Protein AF-A0A315ZWP8-F1 (afdb_monomer_lite)

Sequence (200 aa):
MEEDIKKKHGEKLNLPIVIAVVSIMALVIVALSIWSANKKNENDTLVILNDLYDDAIEGGMLCEDAGNMTKTVWYNSIFKVEDSTTDIYTRYLNGAGGFKDFNESINEYFINGDYSNKIGAAKANEKFIDIGIKSIKKVPKSLTEQYESAKEVRSAYNKLLNVVDNPTGNIEEFSANFNDADEALSDACNDLKYLLSDKE

pLDDT: mean 88.78, std 13.95, range [41.09, 98.88]

Structure (mmCIF, N/CA/C/O backbone):
data_AF-A0A315ZWP8-F1
#
_entry.id   AF-A0A315ZWP8-F1
#
loop_
_atom_site.group_PDB
_atom_site.id
_atom_site.type_symbol
_atom_site.label_atom_id
_atom_site.label_alt_id
_atom_site.label_comp_id
_atom_site.label_asym_id
_atom_site.label_entity_id
_atom_site.label_seq_id
_atom_site.pdbx_PDB_ins_code
_atom_site.Cartn_x
_atom_site.Cartn_y
_atom_site.Cartn_z
_atom_site.occupancy
_atom_site.B_iso_or_equiv
_atom_site.auth_seq_id
_atom_site.auth_comp_id
_atom_site.auth_asym_id
_atom_site.auth_atom_id
_atom_site.pdbx_PDB_model_num
ATOM 1 N N . MET A 1 1 ? -64.926 32.659 70.656 1.00 41.31 1 MET A N 1
ATOM 2 C CA . MET A 1 1 ? -65.048 31.788 69.472 1.00 41.31 1 MET A CA 1
ATOM 3 C C . MET A 1 1 ? -63.715 31.861 68.762 1.00 41.31 1 MET A C 1
ATOM 5 O O . MET A 1 1 ? -63.484 32.802 68.018 1.00 41.31 1 MET A O 1
ATOM 9 N N . GLU A 1 2 ? -62.804 30.967 69.137 1.00 41.09 2 GLU A N 1
ATOM 10 C CA . GLU A 1 2 ? -61.520 30.768 68.462 1.00 41.09 2 GLU A CA 1
ATOM 11 C C . GLU A 1 2 ? -61.775 29.887 67.234 1.00 41.09 2 GLU A C 1
ATOM 13 O O . GLU A 1 2 ? -62.363 28.814 67.360 1.00 41.09 2 GLU A O 1
ATOM 18 N N . GLU A 1 3 ? -61.397 30.360 66.046 1.00 45.34 3 GLU A N 1
ATOM 19 C CA . GLU A 1 3 ? -61.372 29.540 64.834 1.00 45.34 3 GLU A CA 1
ATOM 20 C C . GLU A 1 3 ? -60.064 28.744 64.785 1.00 45.34 3 GLU A C 1
ATOM 22 O O . GLU A 1 3 ? -58.970 29.299 64.657 1.00 45.34 3 GLU A O 1
ATOM 27 N N . ASP A 1 4 ? -60.198 27.422 64.870 1.00 48.75 4 ASP A N 1
ATOM 28 C CA . ASP A 1 4 ? -59.128 26.449 64.680 1.00 48.75 4 ASP A CA 1
ATOM 29 C C . ASP A 1 4 ? -58.576 26.497 63.246 1.00 48.75 4 ASP A C 1
ATOM 31 O O . ASP A 1 4 ? -59.147 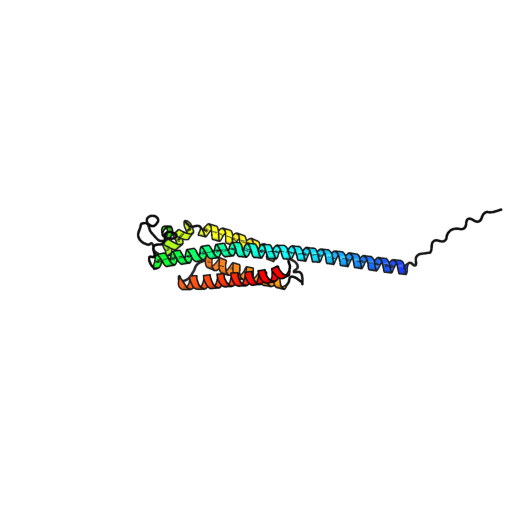25.943 62.300 1.00 48.75 4 ASP A O 1
ATOM 35 N N . ILE A 1 5 ? -57.389 27.082 63.084 1.00 51.44 5 ILE A N 1
ATOM 36 C CA . ILE A 1 5 ? -56.575 26.923 61.876 1.00 51.44 5 ILE A CA 1
ATOM 37 C C . ILE A 1 5 ? -55.998 25.498 61.872 1.00 51.44 5 ILE A C 1
ATOM 39 O O . ILE A 1 5 ? -54.934 25.221 62.433 1.00 51.44 5 ILE A O 1
ATOM 43 N N . LYS A 1 6 ? -56.685 24.564 61.202 1.00 51.16 6 LYS A N 1
ATOM 44 C CA . LYS A 1 6 ? -56.153 23.222 60.911 1.00 51.16 6 LYS A CA 1
ATOM 45 C C . LYS A 1 6 ? -54.924 23.321 59.998 1.00 51.16 6 LYS A C 1
ATOM 47 O O . LYS A 1 6 ? -55.039 23.459 58.781 1.00 51.16 6 LYS A O 1
ATOM 52 N N . LYS A 1 7 ? -53.728 23.185 60.582 1.00 49.22 7 LYS A N 1
ATOM 53 C CA . LYS A 1 7 ? -52.474 22.925 59.854 1.00 49.22 7 LYS A CA 1
ATOM 54 C C . LYS A 1 7 ? -52.598 21.622 59.054 1.00 49.22 7 LYS A C 1
ATOM 56 O O . LYS A 1 7 ? -52.673 20.539 59.632 1.00 49.22 7 LYS A O 1
ATOM 61 N N . LYS A 1 8 ? -52.559 21.727 57.723 1.00 49.59 8 LYS A N 1
ATOM 62 C CA . LYS A 1 8 ? -52.391 20.596 56.797 1.00 49.59 8 LYS A CA 1
ATOM 63 C C . LYS A 1 8 ? -51.028 19.945 57.086 1.00 49.59 8 LYS A C 1
ATOM 65 O O . LYS A 1 8 ? -49.990 20.528 56.786 1.00 49.59 8 LYS A O 1
ATOM 70 N N . HIS A 1 9 ? -51.020 18.778 57.729 1.00 47.72 9 HIS A N 1
ATOM 71 C CA . HIS A 1 9 ? -49.806 17.979 57.910 1.00 47.72 9 HIS A CA 1
ATOM 72 C C . HIS A 1 9 ? -49.409 17.435 56.531 1.00 47.72 9 HIS A C 1
ATOM 74 O O . HIS A 1 9 ? -50.087 16.562 55.999 1.00 47.72 9 HIS A O 1
ATOM 80 N N . GLY A 1 10 ? -48.357 17.989 55.922 1.00 56.59 10 GLY A N 1
ATOM 81 C CA . GLY A 1 10 ? -47.726 17.359 54.765 1.00 56.59 10 GLY A CA 1
ATOM 82 C C . GLY A 1 10 ? -47.187 15.994 55.188 1.00 56.59 10 GLY A C 1
ATOM 83 O O . GLY A 1 10 ? -46.547 15.895 56.238 1.00 56.59 10 GLY A O 1
ATOM 84 N N . GLU A 1 11 ? -47.491 14.947 54.422 1.00 62.47 11 GLU A N 1
ATOM 85 C CA . GLU A 1 11 ? -46.968 13.603 54.665 1.00 62.47 11 GLU A CA 1
ATOM 86 C C . GLU A 1 11 ? -45.440 13.680 54.781 1.00 62.47 11 GLU A C 1
ATOM 88 O O . GLU A 1 11 ? -44.750 14.137 53.868 1.00 62.47 11 GLU A O 1
ATOM 93 N N . LYS A 1 12 ? -44.894 13.311 55.945 1.00 58.78 12 LYS A N 1
ATOM 94 C CA . LYS A 1 12 ? -43.445 13.322 56.153 1.00 58.78 12 LYS A CA 1
ATOM 95 C C . LYS A 1 12 ? -42.849 12.230 55.272 1.00 58.78 12 LYS A C 1
ATOM 97 O O . LYS A 1 12 ? -43.083 11.050 55.521 1.00 58.78 12 LYS A O 1
ATOM 102 N N . LEU A 1 13 ? -42.096 12.628 54.247 1.00 58.69 13 LEU A N 1
ATOM 103 C CA . LEU A 1 13 ? -41.375 11.692 53.391 1.00 58.69 13 LEU A CA 1
ATOM 104 C C . LEU A 1 13 ? -40.516 10.753 54.243 1.00 58.69 13 LEU A C 1
ATOM 106 O O . LEU A 1 13 ? -39.764 11.188 55.118 1.00 58.69 13 LEU A O 1
ATOM 110 N N . ASN A 1 14 ? -40.631 9.455 53.968 1.00 68.19 14 ASN A N 1
ATOM 111 C CA . ASN A 1 14 ? -39.853 8.431 54.642 1.00 68.19 14 ASN A CA 1
ATOM 112 C C . ASN A 1 14 ? -38.394 8.526 54.169 1.00 68.19 14 ASN A C 1
ATOM 114 O O . ASN A 1 14 ? -38.048 8.068 53.081 1.00 68.19 14 ASN A O 1
ATOM 118 N N . LEU A 1 15 ? -37.557 9.178 54.975 1.00 67.19 15 LEU A N 1
ATOM 119 C CA . LEU A 1 15 ? -36.164 9.507 54.670 1.00 67.19 15 LEU A CA 1
ATOM 120 C C . LEU A 1 15 ? -35.343 8.337 54.072 1.00 67.19 15 LEU A C 1
ATOM 122 O O . LEU A 1 15 ? -34.689 8.561 53.054 1.00 67.19 15 LEU A O 1
ATOM 126 N N . PRO A 1 16 ? -35.396 7.091 54.591 1.00 65.94 16 PRO A N 1
ATOM 127 C CA . PRO A 1 16 ? -34.716 5.949 53.967 1.00 65.94 16 PRO A CA 1
ATOM 128 C C . PRO A 1 16 ? -35.236 5.587 52.565 1.00 65.94 16 PRO A C 1
ATOM 130 O O . PRO A 1 16 ? -34.440 5.184 51.720 1.00 65.94 16 PRO A O 1
ATOM 133 N N . ILE A 1 17 ? -36.530 5.777 52.275 1.00 68.00 17 ILE A N 1
ATOM 134 C CA . ILE A 1 17 ? -37.085 5.560 50.925 1.00 68.00 17 ILE A CA 1
ATOM 135 C C . ILE A 1 17 ? -36.544 6.622 49.960 1.00 68.00 17 ILE A C 1
ATOM 137 O O . ILE A 1 17 ? -36.132 6.297 48.849 1.00 68.00 17 ILE A O 1
ATOM 141 N N . VAL A 1 18 ? -36.471 7.882 50.397 1.00 67.69 18 VAL A N 1
ATOM 142 C CA . VAL A 1 18 ? -35.919 8.979 49.584 1.00 67.69 18 VAL A CA 1
ATOM 143 C C . VAL A 1 18 ? -34.441 8.744 49.262 1.00 67.69 18 VAL A C 1
ATOM 145 O O . VAL A 1 18 ? -34.037 8.891 48.110 1.00 67.69 18 VAL A O 1
ATOM 148 N N . ILE A 1 19 ? -33.639 8.321 50.245 1.00 66.50 19 ILE A N 1
ATOM 149 C CA . ILE A 1 19 ? -32.209 8.032 50.052 1.00 66.50 19 ILE A CA 1
ATOM 150 C C . ILE A 1 19 ? -32.008 6.888 49.046 1.00 66.50 19 ILE A C 1
ATOM 152 O O . ILE A 1 19 ? -31.168 7.000 48.149 1.00 66.50 19 ILE A O 1
ATOM 156 N N . ALA A 1 20 ? -32.798 5.814 49.146 1.00 64.81 20 ALA A N 1
ATOM 157 C CA . ALA A 1 20 ? -32.721 4.687 48.217 1.00 64.81 20 ALA A CA 1
ATOM 158 C C . ALA A 1 20 ? -33.033 5.110 46.769 1.00 64.81 20 ALA A C 1
ATOM 160 O O . ALA A 1 20 ? -32.300 4.759 45.844 1.00 64.81 20 ALA A O 1
ATOM 161 N N . VAL A 1 21 ? -34.070 5.928 46.572 1.00 66.88 21 VAL A N 1
ATOM 162 C CA . VAL A 1 21 ? -34.475 6.420 45.245 1.00 66.88 21 VAL A CA 1
ATOM 163 C C . VAL A 1 21 ? -33.414 7.340 44.625 1.00 66.88 21 VAL A C 1
ATOM 165 O O . VAL A 1 21 ? -33.089 7.194 43.446 1.00 66.88 21 VAL A O 1
ATOM 168 N N . VAL A 1 22 ? -32.811 8.241 45.408 1.00 70.50 22 VAL A N 1
ATOM 169 C CA . VAL A 1 22 ? -31.725 9.124 44.935 1.00 70.50 22 VAL A CA 1
ATOM 170 C C . VAL A 1 22 ? -30.485 8.319 44.530 1.00 70.50 22 VAL A C 1
ATOM 172 O O . VAL A 1 22 ? -29.866 8.610 43.506 1.00 70.50 22 VAL A O 1
ATOM 175 N N . SER A 1 23 ? -30.160 7.269 45.286 1.00 60.09 23 SER A N 1
ATOM 176 C CA . SER A 1 23 ? -29.016 6.390 45.006 1.00 60.09 23 SER A CA 1
ATOM 177 C C . SER A 1 23 ? -29.169 5.658 43.667 1.00 60.09 23 SER A C 1
ATOM 179 O O . SER A 1 23 ? -28.231 5.603 42.873 1.00 60.09 23 SER A O 1
ATOM 181 N N . ILE A 1 24 ? -30.368 5.145 43.378 1.00 71.44 24 ILE A N 1
ATOM 182 C CA . ILE A 1 24 ? -30.666 4.454 42.116 1.00 71.44 24 ILE A CA 1
ATOM 183 C C . ILE A 1 24 ? -30.596 5.427 40.932 1.00 71.44 24 ILE A C 1
ATOM 185 O O . ILE A 1 24 ? -29.995 5.098 39.911 1.00 71.44 24 ILE A O 1
ATOM 189 N N . MET A 1 25 ? -31.140 6.642 41.066 1.00 58.22 25 MET A N 1
ATOM 190 C CA . MET A 1 25 ? -31.060 7.650 40.000 1.00 58.22 25 MET A CA 1
ATOM 191 C C . MET A 1 25 ? -29.613 8.034 39.667 1.00 58.22 25 MET A C 1
ATOM 193 O O . MET A 1 25 ? -29.275 8.148 38.490 1.00 58.22 25 MET A O 1
ATOM 197 N N . ALA A 1 26 ? -28.740 8.166 40.671 1.00 64.56 26 ALA A N 1
ATOM 198 C CA . ALA A 1 26 ? -27.320 8.430 40.441 1.00 64.56 26 ALA A CA 1
ATOM 199 C C . ALA A 1 26 ? -26.641 7.295 39.648 1.00 64.56 26 ALA A C 1
ATOM 201 O O . ALA A 1 26 ? -25.913 7.568 38.695 1.00 64.56 26 ALA A O 1
ATOM 202 N N . LEU A 1 27 ? -26.929 6.028 39.976 1.00 72.62 27 LEU A N 1
ATOM 203 C CA . LEU A 1 27 ? -26.405 4.871 39.237 1.00 72.62 27 LEU A CA 1
ATOM 204 C C . LEU A 1 27 ? -26.899 4.832 37.785 1.00 72.62 27 LEU A C 1
ATOM 206 O O . LEU A 1 27 ? -26.114 4.534 36.888 1.00 72.62 27 LEU A O 1
ATOM 210 N N . VAL A 1 28 ? -28.167 5.175 37.536 1.00 73.06 28 VAL A N 1
ATOM 211 C CA . VAL A 1 28 ? -28.727 5.246 36.176 1.00 73.06 28 VAL A CA 1
ATOM 212 C C . VAL A 1 28 ? -28.060 6.358 35.362 1.00 73.06 28 VAL A C 1
ATOM 214 O O . VAL A 1 28 ? -27.682 6.123 34.219 1.00 73.06 28 VAL A O 1
ATOM 217 N N . ILE A 1 29 ? -27.845 7.543 35.939 1.00 72.25 29 ILE A N 1
ATOM 218 C CA . ILE A 1 29 ? -27.151 8.654 35.260 1.00 72.25 29 ILE A CA 1
ATOM 219 C C . ILE A 1 29 ? -25.701 8.270 34.922 1.00 72.25 29 ILE A C 1
ATOM 221 O O . ILE A 1 29 ? -25.219 8.539 33.818 1.00 72.25 29 ILE A O 1
ATOM 225 N N . VAL A 1 30 ? -25.008 7.591 35.840 1.00 74.75 30 VAL A N 1
ATOM 226 C CA . VAL A 1 30 ? -23.655 7.071 35.593 1.00 74.75 30 VAL A CA 1
ATOM 227 C C . VAL A 1 30 ? -23.676 6.004 34.492 1.00 74.75 30 VAL A C 1
ATOM 229 O O . VAL A 1 30 ? -22.876 6.068 33.564 1.00 74.75 30 VAL A O 1
ATOM 232 N N . ALA A 1 31 ? -24.625 5.068 34.518 1.00 73.00 31 ALA A N 1
ATOM 233 C CA . ALA A 1 31 ? -24.758 4.049 33.479 1.00 73.00 31 ALA A CA 1
ATOM 234 C C . ALA A 1 31 ? -25.059 4.657 32.097 1.00 73.00 31 ALA A C 1
ATOM 236 O O . ALA A 1 31 ? -24.445 4.257 31.111 1.00 73.00 31 ALA A O 1
ATOM 237 N N . LEU A 1 32 ? -25.944 5.657 32.020 1.00 67.25 32 LEU A N 1
ATOM 238 C CA . LEU A 1 32 ? -26.277 6.365 30.779 1.00 67.25 32 LEU A CA 1
ATOM 239 C C . LEU A 1 32 ? -25.100 7.184 30.240 1.00 67.25 32 LEU A C 1
ATOM 241 O O . LEU A 1 32 ? -24.874 7.200 29.032 1.00 67.25 32 LEU A O 1
ATOM 245 N N . SER A 1 33 ? -24.327 7.834 31.111 1.00 71.06 33 SER A N 1
ATOM 246 C CA . SER A 1 33 ? -23.129 8.572 30.689 1.00 71.06 33 SER A CA 1
ATOM 247 C C . SER A 1 33 ? -22.020 7.630 30.205 1.00 71.06 33 SER A C 1
ATOM 249 O O . SER A 1 33 ? -21.421 7.896 29.164 1.00 71.06 33 SER A O 1
ATOM 251 N N . ILE A 1 34 ? -21.818 6.482 30.867 1.00 79.06 34 ILE A N 1
ATOM 252 C CA . ILE A 1 34 ? -20.927 5.410 30.388 1.00 79.06 34 ILE A CA 1
ATOM 253 C C . ILE A 1 34 ? -21.411 4.852 29.044 1.00 79.06 34 ILE A C 1
ATOM 255 O O . ILE A 1 34 ? -20.602 4.653 28.138 1.00 79.06 34 ILE A O 1
ATOM 259 N N . TRP A 1 35 ? -22.714 4.601 28.892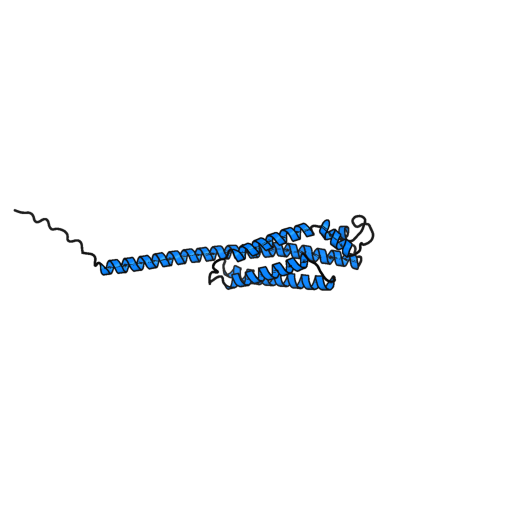 1.00 76.88 35 TRP A N 1
ATOM 260 C CA . TRP A 1 35 ? -23.297 4.095 27.648 1.00 76.88 35 TRP A CA 1
ATOM 261 C C . TRP A 1 35 ? -23.117 5.085 26.491 1.00 76.88 35 TRP A C 1
ATOM 263 O O . TRP A 1 35 ? -22.605 4.697 25.444 1.00 76.88 35 TRP A O 1
ATOM 273 N N . SER A 1 36 ? -23.436 6.365 26.702 1.00 80.81 36 SER A N 1
ATOM 274 C CA . SER A 1 36 ? -23.249 7.431 25.710 1.00 80.81 36 SER A CA 1
ATOM 275 C C . SER A 1 36 ? -21.778 7.591 25.307 1.00 80.81 36 SER A C 1
ATOM 277 O O . SER A 1 36 ? -21.456 7.614 24.119 1.00 80.81 36 SER A O 1
ATOM 279 N N . ALA A 1 37 ? -20.857 7.599 26.279 1.00 83.50 37 ALA A N 1
ATOM 280 C CA . ALA A 1 37 ? -19.422 7.663 26.006 1.00 83.50 37 ALA A CA 1
ATOM 281 C C . ALA A 1 37 ? -18.917 6.436 25.226 1.00 83.50 37 ALA A C 1
ATOM 283 O O . ALA A 1 37 ? -18.129 6.584 24.294 1.00 83.50 37 ALA A O 1
ATOM 284 N N . ASN A 1 38 ? -19.387 5.230 25.568 1.00 85.06 38 ASN A N 1
ATOM 285 C CA . ASN A 1 38 ? -19.047 4.017 24.824 1.00 85.06 38 ASN A CA 1
ATOM 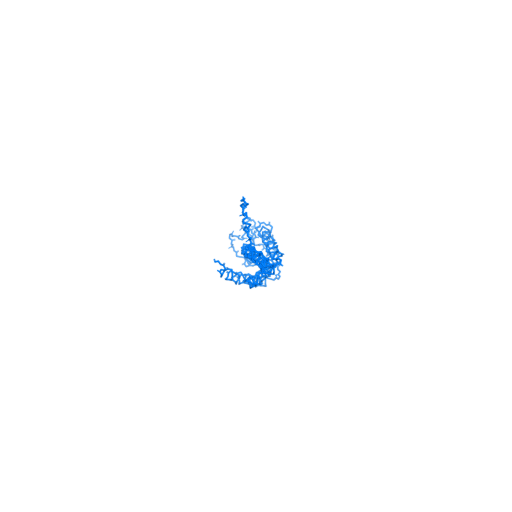286 C C . ASN A 1 38 ? -19.611 4.052 23.397 1.00 85.06 38 ASN A C 1
ATOM 288 O O . ASN A 1 38 ? -18.903 3.645 22.481 1.00 85.06 38 ASN A O 1
ATOM 292 N N . LYS A 1 39 ? -20.834 4.562 23.196 1.00 87.88 39 LYS A N 1
ATOM 293 C CA . LYS A 1 39 ? -21.435 4.684 21.861 1.00 87.88 39 LYS A CA 1
ATOM 294 C C . LYS A 1 39 ? -20.690 5.695 20.993 1.00 87.88 39 LYS A C 1
ATOM 296 O O . LYS A 1 39 ? -20.423 5.414 19.832 1.00 87.88 39 LYS A O 1
ATOM 301 N N . LYS A 1 40 ? -20.289 6.834 21.566 1.00 90.06 40 LYS A N 1
ATOM 302 C CA . LYS A 1 40 ? -19.420 7.799 20.883 1.00 90.06 40 LYS A CA 1
ATOM 303 C C . LYS A 1 40 ? -18.089 7.157 20.482 1.00 90.06 40 LYS A C 1
ATOM 305 O O . LYS A 1 40 ? -17.700 7.258 19.331 1.00 90.06 40 LYS A O 1
ATOM 310 N N . ASN A 1 41 ? -17.428 6.462 21.409 1.00 92.31 41 ASN A N 1
ATOM 311 C CA . ASN A 1 41 ? -16.163 5.776 21.136 1.00 92.31 41 ASN A CA 1
ATOM 312 C C . ASN A 1 41 ? -16.299 4.695 20.050 1.00 92.31 41 ASN A C 1
ATOM 314 O O . ASN A 1 41 ? -15.378 4.508 19.264 1.00 92.31 41 ASN A O 1
ATOM 318 N N . GLU A 1 42 ? -17.431 3.987 20.004 1.00 94.56 42 GLU A N 1
ATOM 319 C CA . GLU A 1 42 ? -17.749 3.037 18.935 1.00 94.56 42 GLU A CA 1
ATOM 320 C C . GLU A 1 42 ? -17.837 3.722 17.571 1.00 94.56 42 GLU A C 1
ATOM 322 O O . GLU A 1 42 ? -17.134 3.314 16.653 1.00 94.56 42 GLU A O 1
ATOM 327 N N . ASN A 1 43 ? -18.617 4.798 17.464 1.00 93.88 43 ASN A N 1
ATOM 328 C CA . ASN A 1 43 ? -18.751 5.547 16.216 1.00 93.88 43 ASN A CA 1
ATOM 329 C C . ASN A 1 43 ? -17.418 6.173 15.772 1.00 93.88 43 ASN A C 1
ATOM 331 O O . ASN A 1 43 ? -17.054 6.047 14.610 1.00 93.88 43 ASN A O 1
ATOM 335 N N . ASP A 1 44 ? -16.674 6.799 16.692 1.00 94.38 44 ASP A N 1
ATOM 336 C CA . ASP A 1 44 ? -15.362 7.391 16.394 1.00 94.38 44 ASP A CA 1
ATOM 337 C C . ASP A 1 44 ? -14.386 6.318 15.877 1.00 94.38 44 ASP A C 1
ATOM 339 O O . ASP A 1 44 ? -13.674 6.541 14.903 1.00 94.38 44 ASP A O 1
ATOM 343 N N . THR A 1 45 ? -14.380 5.132 16.500 1.00 96.06 45 THR A N 1
ATOM 344 C CA . THR A 1 45 ? -13.544 4.007 16.054 1.00 96.06 45 THR A CA 1
ATOM 345 C C . THR A 1 45 ? -13.965 3.523 14.668 1.00 96.06 45 THR A C 1
ATOM 347 O O . THR A 1 45 ? -13.101 3.267 13.840 1.00 96.06 45 THR A O 1
ATOM 350 N N . LEU A 1 46 ? -15.268 3.417 14.393 1.00 96.25 46 LEU A N 1
ATOM 351 C CA . LEU A 1 46 ? -15.765 2.975 13.089 1.00 96.25 46 LEU A CA 1
ATOM 352 C C . LEU A 1 46 ? -15.368 3.942 11.964 1.00 96.25 46 LEU A C 1
ATOM 354 O O . LEU A 1 46 ? -14.962 3.483 10.902 1.00 96.25 46 LEU A O 1
ATOM 358 N N . VAL A 1 47 ? -15.432 5.257 12.202 1.00 95.38 47 VAL A N 1
ATOM 359 C CA . VAL A 1 47 ? -14.959 6.269 11.238 1.00 95.38 47 VAL A CA 1
ATOM 360 C C . VAL A 1 47 ? -13.473 6.071 10.946 1.00 95.38 47 VAL A C 1
ATOM 362 O O . VAL A 1 47 ? -13.102 5.922 9.792 1.00 95.38 47 VAL A O 1
ATOM 365 N N . ILE A 1 48 ? -12.641 5.948 11.986 1.00 94.00 48 ILE A N 1
ATOM 366 C CA . ILE A 1 48 ? -11.193 5.740 11.822 1.00 94.00 48 ILE A CA 1
ATOM 367 C C . ILE A 1 48 ? -10.879 4.469 11.019 1.00 94.00 48 ILE A C 1
ATOM 369 O O . ILE A 1 48 ? -9.927 4.453 10.246 1.00 94.00 48 ILE A O 1
ATOM 373 N N . LEU A 1 49 ? -11.639 3.388 11.219 1.00 97.50 49 LEU A N 1
ATOM 374 C CA . LEU A 1 49 ? -11.424 2.134 10.493 1.00 97.50 49 LEU A CA 1
ATOM 375 C C . LEU A 1 49 ? -11.828 2.235 9.014 1.00 97.50 49 LEU A C 1
ATOM 377 O O . LEU A 1 49 ? -11.164 1.621 8.185 1.00 97.50 49 LEU A O 1
ATOM 381 N N . ASN A 1 50 ? -12.869 3.009 8.688 1.00 96.50 50 ASN A N 1
ATOM 382 C CA . ASN A 1 50 ? -13.238 3.294 7.298 1.00 96.50 50 ASN A CA 1
ATOM 383 C C . ASN A 1 50 ? -12.202 4.199 6.621 1.00 96.50 50 ASN A C 1
ATOM 385 O O . ASN A 1 50 ? -11.733 3.856 5.543 1.00 96.50 50 ASN A O 1
ATOM 389 N N . ASP A 1 51 ? -11.774 5.276 7.287 1.00 91.88 51 ASP A N 1
ATOM 390 C CA . ASP A 1 51 ? -10.728 6.167 6.768 1.00 91.88 51 ASP A CA 1
ATOM 391 C C . ASP A 1 51 ? -9.431 5.382 6.490 1.00 91.88 51 ASP A C 1
ATOM 393 O O . ASP A 1 51 ? -8.819 5.528 5.438 1.00 91.88 51 ASP A O 1
ATOM 397 N N . LEU A 1 52 ? -9.046 4.474 7.398 1.00 96.56 52 LEU A N 1
ATOM 398 C CA . LEU A 1 52 ? -7.890 3.594 7.213 1.00 96.56 52 LEU A CA 1
ATOM 399 C C . LEU A 1 52 ? -8.040 2.673 5.999 1.00 96.56 52 LEU A C 1
ATOM 401 O O . LEU A 1 52 ? -7.064 2.455 5.283 1.00 96.56 52 LEU A O 1
ATOM 405 N N . TYR A 1 53 ? -9.227 2.095 5.800 1.00 97.06 53 TYR A N 1
ATOM 406 C CA . TYR A 1 53 ? -9.512 1.262 4.634 1.00 97.06 53 TYR A CA 1
ATOM 407 C C . TYR A 1 53 ? -9.365 2.076 3.340 1.00 97.06 53 TYR A C 1
ATOM 409 O O . TYR A 1 53 ? -8.673 1.630 2.425 1.00 97.06 53 TYR A O 1
ATOM 417 N N . ASP A 1 54 ? -9.937 3.281 3.288 1.00 90.69 54 ASP A N 1
ATOM 418 C CA . ASP A 1 54 ? -9.842 4.164 2.122 1.00 90.69 54 ASP A CA 1
ATOM 419 C C . ASP A 1 54 ? -8.385 4.569 1.842 1.00 90.69 54 ASP A C 1
ATOM 421 O O . ASP A 1 54 ? -7.913 4.438 0.709 1.00 90.69 54 ASP A O 1
ATOM 425 N N . ASP A 1 55 ? -7.638 4.957 2.883 1.00 93.69 55 ASP A N 1
ATOM 426 C CA . ASP A 1 55 ? -6.215 5.293 2.784 1.00 93.69 55 ASP A CA 1
ATOM 427 C C . ASP A 1 55 ? -5.386 4.110 2.257 1.00 93.69 55 ASP A C 1
ATOM 429 O O . ASP A 1 55 ? -4.472 4.303 1.448 1.00 93.69 55 ASP A O 1
ATOM 433 N N . ALA A 1 56 ? -5.683 2.888 2.715 1.00 94.62 56 ALA A N 1
ATOM 434 C CA . ALA A 1 56 ? -4.982 1.676 2.305 1.00 94.62 56 ALA A CA 1
ATOM 435 C C . ALA A 1 56 ? -5.270 1.300 0.848 1.00 94.62 56 ALA A C 1
ATOM 437 O O . ALA A 1 56 ? -4.347 0.892 0.143 1.00 94.62 56 ALA A O 1
ATOM 438 N N . ILE A 1 57 ? -6.511 1.465 0.382 1.00 96.94 57 ILE A N 1
ATOM 439 C CA . ILE A 1 57 ? -6.873 1.241 -1.022 1.00 96.94 57 ILE A CA 1
ATOM 440 C C . ILE A 1 57 ? -6.189 2.270 -1.924 1.00 96.94 57 ILE A C 1
ATOM 442 O O . ILE A 1 57 ? -5.535 1.883 -2.890 1.00 96.94 57 ILE A O 1
ATOM 446 N N . GLU A 1 58 ? -6.279 3.563 -1.601 1.00 91.56 58 GLU A N 1
ATOM 447 C CA . GLU A 1 58 ? -5.656 4.620 -2.408 1.00 91.56 58 GLU A CA 1
ATOM 448 C C . GLU A 1 58 ? -4.135 4.437 -2.489 1.00 91.56 58 GLU A C 1
ATOM 450 O O . GLU A 1 58 ? -3.548 4.424 -3.574 1.00 91.56 58 GLU A O 1
ATOM 455 N N . GLY A 1 59 ? -3.486 4.239 -1.342 1.00 87.88 59 GLY A N 1
ATOM 456 C CA . GLY A 1 59 ? -2.048 4.022 -1.284 1.00 87.88 59 GLY A CA 1
ATOM 457 C C . GLY A 1 59 ? -1.604 2.700 -1.922 1.00 87.88 59 GLY A C 1
ATOM 458 O O . GLY A 1 59 ? -0.551 2.644 -2.561 1.00 87.88 59 GLY A O 1
ATOM 459 N N . GLY A 1 60 ? -2.424 1.652 -1.798 1.00 95.06 60 GLY A N 1
ATOM 460 C CA . GLY A 1 60 ? -2.210 0.351 -2.425 1.00 95.06 60 GLY A CA 1
ATOM 461 C C . GLY A 1 60 ? -2.211 0.459 -3.945 1.00 95.06 60 GLY A C 1
ATOM 462 O O . GLY A 1 60 ? -1.252 0.027 -4.574 1.00 95.06 60 GLY A O 1
ATOM 463 N N . MET A 1 61 ? -3.196 1.152 -4.525 1.00 96.81 61 MET A N 1
ATOM 464 C CA . MET A 1 61 ? -3.267 1.411 -5.970 1.00 96.81 61 MET A CA 1
ATOM 465 C C . MET A 1 61 ? -2.032 2.159 -6.495 1.00 96.81 61 MET A C 1
ATOM 467 O O . MET A 1 61 ? -1.531 1.864 -7.580 1.00 96.81 61 MET A O 1
ATOM 471 N N . LEU A 1 62 ? -1.508 3.122 -5.728 1.00 97.44 62 LEU A N 1
ATOM 472 C CA . LEU A 1 62 ? -0.278 3.837 -6.089 1.00 97.44 62 LEU A CA 1
ATOM 473 C C . LEU A 1 62 ? 0.947 2.912 -6.088 1.00 97.44 62 LEU A C 1
ATOM 475 O O . LEU A 1 62 ? 1.805 3.026 -6.969 1.00 97.44 62 LEU A O 1
ATOM 479 N N . CYS A 1 63 ? 1.032 2.009 -5.108 1.00 97.75 63 CYS A N 1
ATOM 480 C CA . CYS A 1 63 ? 2.090 1.003 -5.040 1.00 97.75 63 CYS A CA 1
ATOM 481 C C . CYS A 1 63 ? 1.969 -0.015 -6.178 1.00 97.75 63 CYS A C 1
ATOM 483 O O . CYS A 1 63 ? 2.978 -0.342 -6.801 1.00 97.75 63 CYS A O 1
ATOM 485 N N . GLU A 1 64 ? 0.753 -0.477 -6.470 1.00 98.50 64 GLU A N 1
ATOM 486 C CA . GLU A 1 64 ? 0.462 -1.416 -7.551 1.00 98.50 64 GLU A CA 1
ATOM 487 C C . GLU A 1 64 ? 0.922 -0.846 -8.901 1.00 98.50 64 GLU A C 1
ATOM 489 O O . GLU A 1 64 ? 1.674 -1.486 -9.639 1.00 98.50 64 GLU A O 1
ATOM 494 N N . ASP A 1 65 ? 0.537 0.397 -9.199 1.00 98.31 65 ASP A N 1
ATOM 495 C CA . ASP A 1 65 ? 0.897 1.084 -10.440 1.00 98.31 65 ASP A CA 1
ATOM 496 C C . ASP A 1 65 ? 2.422 1.287 -10.553 1.00 98.31 65 ASP A C 1
ATOM 498 O O . ASP A 1 65 ? 3.042 0.932 -11.561 1.00 98.31 65 ASP A O 1
ATOM 502 N N . ALA A 1 66 ? 3.076 1.767 -9.488 1.00 98.00 66 ALA A N 1
ATOM 503 C CA . ALA A 1 66 ? 4.532 1.932 -9.465 1.00 98.00 66 ALA A CA 1
ATOM 504 C C . ALA A 1 66 ? 5.289 0.594 -9.604 1.00 98.00 66 ALA A C 1
ATOM 506 O O . ALA A 1 66 ? 6.284 0.510 -10.336 1.00 98.00 66 ALA A O 1
ATOM 507 N N . GLY A 1 67 ? 4.822 -0.467 -8.942 1.00 98.06 67 GLY A N 1
ATOM 508 C CA . GLY A 1 67 ? 5.414 -1.801 -9.019 1.00 98.06 67 GLY A CA 1
ATOM 509 C C . GLY A 1 67 ? 5.257 -2.428 -10.404 1.00 98.06 67 GLY A C 1
ATOM 510 O O . GLY A 1 67 ? 6.231 -2.928 -10.975 1.00 98.06 67 GLY A O 1
ATOM 511 N N . ASN A 1 68 ? 4.069 -2.324 -11.004 1.00 98.31 68 ASN A N 1
ATOM 512 C CA . ASN A 1 68 ? 3.808 -2.813 -12.357 1.00 98.31 68 ASN A CA 1
ATOM 513 C C . ASN A 1 68 ? 4.595 -2.041 -13.424 1.00 98.31 68 ASN A C 1
ATOM 515 O O . ASN A 1 68 ? 5.159 -2.662 -14.332 1.00 98.31 68 ASN A O 1
ATOM 519 N N . MET A 1 69 ? 4.717 -0.716 -13.303 1.00 98.19 69 MET A N 1
ATOM 520 C CA . MET A 1 69 ? 5.565 0.068 -14.205 1.00 98.19 69 MET A CA 1
ATOM 521 C C . MET A 1 69 ? 7.042 -0.320 -14.060 1.00 98.19 69 MET A C 1
ATOM 523 O O . MET A 1 69 ? 7.720 -0.532 -15.064 1.00 98.19 69 MET A O 1
ATOM 527 N N . THR A 1 70 ? 7.527 -0.517 -12.829 1.00 97.75 70 THR A N 1
ATOM 528 C CA . THR A 1 70 ? 8.900 -0.987 -12.571 1.00 97.75 70 THR A CA 1
ATOM 529 C C . THR A 1 70 ? 9.160 -2.343 -13.232 1.00 97.75 70 THR A C 1
ATOM 531 O O . THR A 1 70 ? 10.152 -2.491 -13.946 1.00 97.75 70 THR A O 1
ATOM 534 N N . LYS A 1 71 ? 8.247 -3.317 -13.074 1.00 97.06 71 LYS A N 1
ATOM 535 C CA . LYS A 1 71 ? 8.315 -4.629 -13.751 1.00 97.06 71 LYS A CA 1
ATOM 536 C C . LYS A 1 71 ? 8.387 -4.475 -15.268 1.00 97.06 71 LYS A C 1
ATOM 538 O O . LYS A 1 71 ? 9.219 -5.112 -15.910 1.00 97.06 71 LYS A O 1
ATOM 543 N N . THR A 1 72 ? 7.536 -3.619 -15.830 1.00 97.94 72 THR A N 1
ATOM 544 C CA . THR A 1 72 ? 7.421 -3.423 -17.281 1.00 97.94 72 THR A CA 1
ATOM 545 C C . THR A 1 72 ? 8.674 -2.767 -17.859 1.00 97.94 72 THR A C 1
ATOM 547 O O . THR A 1 72 ? 9.231 -3.271 -18.830 1.00 97.94 72 THR A O 1
ATOM 550 N N . VAL A 1 73 ? 9.184 -1.704 -17.227 1.00 97.88 73 VAL A N 1
ATOM 551 C CA . VAL A 1 73 ? 10.444 -1.046 -17.616 1.00 97.88 73 VAL A CA 1
ATOM 552 C C . VAL A 1 73 ? 11.607 -2.034 -17.553 1.00 97.88 73 VAL A C 1
ATOM 554 O O . VAL A 1 73 ? 12.376 -2.143 -18.506 1.00 97.88 73 VAL A O 1
ATOM 557 N N . TRP A 1 74 ? 11.714 -2.803 -16.467 1.00 97.44 74 TRP A N 1
ATOM 558 C CA . TRP A 1 74 ? 12.771 -3.800 -16.305 1.00 97.44 74 TRP A CA 1
ATOM 559 C C . TRP A 1 74 ? 12.702 -4.879 -17.396 1.00 97.44 74 TRP A C 1
ATOM 561 O O . TRP A 1 74 ? 13.710 -5.182 -18.042 1.00 97.44 74 TRP A O 1
ATOM 571 N N . TYR A 1 75 ? 11.508 -5.424 -17.641 1.00 97.56 75 TYR A N 1
ATOM 572 C CA . TYR A 1 75 ? 11.269 -6.451 -18.651 1.00 97.56 75 TYR A CA 1
ATOM 573 C C . TYR A 1 75 ? 11.603 -5.944 -20.059 1.00 97.56 75 TYR A C 1
ATOM 575 O O . TYR A 1 75 ? 12.395 -6.566 -20.772 1.00 97.56 75 TYR A O 1
ATOM 583 N N . ASN A 1 76 ? 11.055 -4.789 -20.444 1.00 98.31 76 ASN A N 1
ATOM 584 C CA . ASN A 1 76 ? 11.215 -4.238 -21.787 1.00 98.31 76 ASN A CA 1
ATOM 585 C C . ASN A 1 76 ? 12.682 -3.915 -22.100 1.00 98.31 76 ASN A C 1
ATOM 587 O O . ASN A 1 76 ? 13.127 -4.161 -23.223 1.00 98.31 76 ASN A O 1
ATOM 591 N N . SER A 1 77 ? 13.467 -3.473 -21.114 1.00 97.25 77 SER A N 1
ATOM 592 C CA . SER A 1 77 ? 14.908 -3.248 -21.287 1.00 97.25 77 SER A CA 1
ATOM 593 C C . SER A 1 77 ? 15.709 -4.536 -21.480 1.00 97.25 77 SER A C 1
ATOM 595 O O . SER A 1 77 ? 16.608 -4.577 -22.321 1.00 97.25 77 SER A O 1
ATOM 597 N N . ILE A 1 78 ? 15.384 -5.609 -20.749 1.00 96.25 78 ILE A N 1
ATOM 598 C CA . ILE A 1 78 ? 16.077 -6.905 -20.879 1.00 96.25 78 ILE A CA 1
ATOM 599 C C . ILE A 1 78 ? 15.749 -7.564 -22.222 1.00 96.25 78 ILE A C 1
ATOM 601 O O . ILE A 1 78 ? 16.646 -8.011 -22.943 1.00 96.25 78 ILE A O 1
ATOM 605 N N . PHE A 1 79 ? 14.463 -7.629 -22.560 1.00 97.38 79 PHE A N 1
ATOM 606 C CA . PHE A 1 79 ? 13.973 -8.373 -23.720 1.00 97.38 79 PHE A CA 1
ATOM 607 C C . PHE A 1 79 ? 13.853 -7.526 -24.987 1.00 97.38 79 PHE A C 1
ATOM 609 O O . PHE A 1 79 ? 13.519 -8.063 -26.042 1.00 97.38 79 PHE A O 1
ATOM 616 N N . LYS A 1 80 ? 14.198 -6.235 -24.906 1.00 97.88 80 LYS A N 1
ATOM 617 C CA . LYS A 1 80 ? 14.202 -5.287 -26.029 1.00 97.88 80 LYS A CA 1
ATOM 618 C C . LYS A 1 80 ? 12.830 -5.184 -26.693 1.00 97.88 80 LYS A C 1
ATOM 620 O O . LYS A 1 80 ? 12.709 -5.263 -27.916 1.00 97.88 80 LYS A O 1
ATOM 625 N N . VAL A 1 81 ? 11.801 -5.048 -25.863 1.00 98.06 81 VAL A N 1
ATOM 626 C CA . VAL A 1 81 ? 10.412 -4.892 -26.301 1.00 98.06 81 VAL A CA 1
ATOM 627 C C . VAL A 1 81 ? 10.131 -3.409 -26.484 1.00 98.06 81 VAL A C 1
ATOM 629 O O . VAL A 1 81 ? 10.287 -2.634 -25.545 1.00 98.06 81 VAL A O 1
ATOM 632 N N . GLU A 1 82 ? 9.753 -3.018 -27.701 1.00 97.19 82 GLU A N 1
ATOM 633 C CA . GLU A 1 82 ? 9.311 -1.651 -27.980 1.00 97.19 82 GLU A CA 1
ATOM 634 C C . GLU A 1 82 ? 7.903 -1.451 -27.419 1.00 97.19 82 GLU A C 1
ATOM 636 O O . GLU A 1 82 ? 6.978 -2.196 -27.754 1.00 97.19 82 GLU A O 1
ATOM 641 N N . ASP A 1 83 ? 7.746 -0.437 -26.577 1.00 97.44 83 ASP A N 1
ATOM 642 C CA . ASP A 1 83 ? 6.478 -0.087 -25.954 1.00 97.44 83 ASP A CA 1
ATOM 643 C C . ASP A 1 83 ? 6.424 1.420 -25.722 1.00 97.44 83 ASP A C 1
ATOM 645 O O . ASP A 1 83 ? 7.176 1.975 -24.922 1.00 97.44 83 ASP A O 1
ATOM 649 N N . SER A 1 84 ? 5.473 2.083 -26.377 1.00 96.00 84 SER A N 1
ATOM 650 C CA . SER A 1 84 ? 5.304 3.535 -26.318 1.00 96.00 84 SER A CA 1
ATOM 651 C C . SER A 1 84 ? 5.180 4.118 -24.904 1.00 96.00 84 SER A C 1
ATOM 653 O O . SER A 1 84 ? 5.517 5.287 -24.720 1.00 96.00 84 SER A O 1
ATOM 655 N N . THR A 1 85 ? 4.723 3.347 -23.908 1.00 96.31 85 THR A N 1
ATOM 656 C CA . THR A 1 85 ? 4.599 3.840 -22.526 1.00 96.31 85 THR A CA 1
ATOM 657 C C . THR A 1 85 ? 5.910 3.767 -21.750 1.00 96.31 85 THR A C 1
ATOM 659 O O . THR A 1 85 ? 6.076 4.493 -20.774 1.00 96.31 85 THR A O 1
ATOM 662 N N . THR A 1 86 ? 6.852 2.920 -22.174 1.00 97.62 86 THR A N 1
ATOM 663 C CA . THR A 1 86 ? 8.128 2.705 -21.467 1.00 97.62 86 THR A CA 1
ATOM 664 C C . THR A 1 86 ? 9.355 3.101 -22.275 1.00 97.62 86 THR A C 1
ATOM 666 O O . THR A 1 86 ? 10.402 3.337 -21.685 1.00 97.62 86 THR A O 1
ATOM 669 N N . ASP A 1 87 ? 9.233 3.256 -23.594 1.00 98.06 87 ASP A N 1
ATOM 670 C CA . ASP A 1 87 ? 10.313 3.598 -24.524 1.00 98.06 87 ASP A CA 1
ATOM 671 C C . ASP A 1 87 ? 11.046 4.886 -24.126 1.00 98.06 87 ASP A C 1
ATOM 673 O O . ASP A 1 87 ? 12.257 5.008 -24.318 1.00 98.06 87 ASP A O 1
ATOM 677 N N . ILE A 1 88 ? 10.336 5.831 -23.504 1.00 97.12 88 ILE A N 1
ATOM 678 C CA . ILE A 1 88 ? 10.923 7.056 -22.942 1.00 97.12 88 ILE A CA 1
ATOM 679 C C . ILE A 1 88 ? 11.955 6.777 -21.836 1.00 97.12 88 ILE A C 1
ATOM 681 O O . ILE A 1 88 ? 12.887 7.559 -21.653 1.00 97.12 88 ILE A O 1
ATOM 685 N N . TYR A 1 89 ? 11.825 5.652 -21.134 1.00 97.75 89 TYR A N 1
ATOM 686 C CA . TYR A 1 89 ? 12.731 5.205 -20.080 1.00 97.75 89 TYR A CA 1
ATOM 687 C C . TYR A 1 89 ? 13.719 4.158 -20.594 1.00 97.75 89 TYR A C 1
ATOM 689 O O . TYR A 1 89 ? 14.896 4.224 -20.249 1.00 97.75 89 TYR A O 1
ATOM 697 N N . THR A 1 90 ? 13.268 3.226 -21.438 1.00 98.38 90 THR A N 1
ATOM 698 C CA . THR A 1 90 ? 14.019 2.028 -21.849 1.00 98.38 90 THR A CA 1
ATOM 699 C C . THR A 1 90 ? 14.901 2.240 -23.080 1.00 98.38 90 THR A C 1
ATOM 701 O O . THR A 1 90 ? 15.756 1.399 -23.362 1.00 98.38 90 THR A O 1
ATOM 704 N N . ARG A 1 91 ? 14.752 3.351 -23.819 1.00 98.00 91 ARG A N 1
ATOM 705 C CA . ARG A 1 91 ? 15.500 3.617 -25.062 1.00 98.00 91 ARG A CA 1
ATOM 706 C C . ARG A 1 91 ? 16.117 5.013 -25.100 1.00 98.00 91 ARG A C 1
ATOM 708 O O . ARG A 1 91 ? 15.597 5.976 -24.539 1.00 98.00 91 ARG A O 1
ATOM 715 N N . TYR A 1 92 ? 17.244 5.144 -25.799 1.00 97.00 92 TYR A N 1
ATOM 716 C CA . TYR A 1 92 ? 17.879 6.444 -26.047 1.00 97.00 92 TYR A CA 1
ATOM 717 C C . TYR A 1 92 ? 17.031 7.330 -26.970 1.00 97.00 92 TYR A C 1
ATOM 719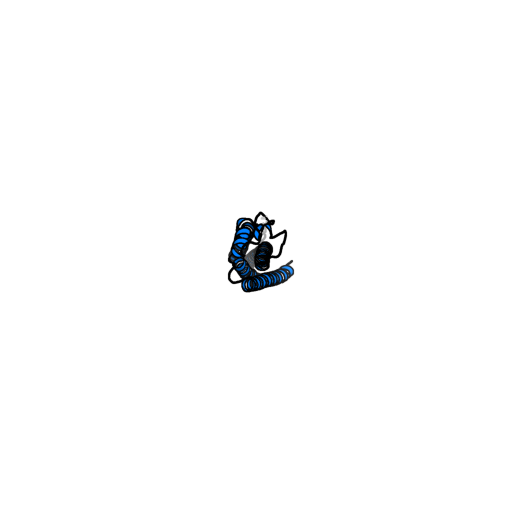 O O . TYR A 1 92 ? 16.126 6.856 -27.653 1.00 97.00 92 TYR A O 1
ATOM 727 N N . LEU A 1 93 ? 17.363 8.625 -27.037 1.00 94.50 93 LEU A N 1
ATOM 728 C CA . LEU A 1 93 ? 16.708 9.596 -27.926 1.00 94.50 93 LEU A CA 1
ATOM 729 C C . LEU A 1 93 ? 15.180 9.655 -27.732 1.00 94.50 93 LEU A C 1
ATOM 731 O O . LEU A 1 93 ? 14.439 9.735 -28.709 1.00 94.50 93 LEU A O 1
ATOM 735 N N . ASN A 1 94 ? 14.722 9.598 -26.476 1.00 87.81 94 ASN A N 1
ATOM 736 C CA . ASN A 1 94 ? 13.305 9.643 -26.092 1.00 87.81 94 ASN A CA 1
ATOM 737 C C . ASN A 1 94 ? 12.447 8.596 -26.827 1.00 87.81 94 ASN A C 1
ATOM 739 O O . ASN A 1 94 ? 11.405 8.932 -27.386 1.00 87.81 94 ASN A O 1
ATOM 743 N N . GLY A 1 95 ? 12.906 7.343 -26.869 1.00 92.12 95 GLY A N 1
ATOM 744 C CA . GLY A 1 95 ? 12.171 6.245 -27.505 1.00 92.12 95 GLY A CA 1
ATOM 745 C C . GLY A 1 95 ? 12.578 5.913 -28.942 1.00 92.12 95 GLY A C 1
ATOM 746 O O . GLY A 1 95 ? 12.136 4.903 -29.470 1.00 92.12 95 GLY A O 1
ATOM 747 N N . ALA A 1 96 ? 13.431 6.711 -29.593 1.00 92.00 96 ALA A N 1
ATOM 748 C CA . ALA A 1 96 ? 13.804 6.491 -31.000 1.00 92.00 96 ALA A CA 1
ATOM 749 C C . ALA A 1 96 ? 15.137 5.739 -31.199 1.00 92.00 96 ALA A C 1
ATOM 751 O O . ALA A 1 96 ? 15.485 5.357 -32.317 1.00 92.00 96 ALA A O 1
ATOM 752 N N . GLY A 1 97 ? 15.924 5.584 -30.136 1.00 92.62 97 GLY A N 1
ATOM 753 C CA . GLY A 1 97 ? 17.251 4.978 -30.161 1.00 92.62 97 GLY A CA 1
ATOM 754 C C . GLY A 1 97 ? 17.262 3.491 -29.806 1.00 92.62 97 GLY A C 1
ATOM 755 O O . GLY A 1 97 ? 16.231 2.820 -29.719 1.00 92.62 97 GLY A O 1
ATOM 756 N N . GLY A 1 98 ? 18.472 2.970 -29.589 1.00 96.31 98 GLY A N 1
ATOM 757 C CA . GLY A 1 98 ? 18.666 1.626 -29.042 1.00 96.31 98 GLY A CA 1
ATOM 758 C C . GLY A 1 98 ? 18.220 1.520 -27.580 1.00 96.31 98 GLY A C 1
ATOM 759 O O . GLY A 1 98 ? 18.064 2.535 -26.900 1.00 96.31 98 GLY A O 1
ATOM 760 N N . PHE A 1 99 ? 18.042 0.286 -27.111 1.00 97.75 99 PHE A N 1
ATOM 761 C CA . PHE A 1 99 ? 17.698 -0.017 -25.720 1.00 97.75 99 PHE A CA 1
ATOM 762 C C . PHE A 1 99 ? 18.849 0.308 -24.762 1.00 97.75 99 PHE A C 1
ATOM 764 O O . PHE A 1 99 ? 20.013 0.035 -25.071 1.00 97.75 99 PHE A O 1
ATOM 771 N N . LYS A 1 100 ? 18.498 0.876 -23.608 1.00 97.75 100 LYS A N 1
ATOM 772 C CA . LYS A 1 100 ? 19.383 1.113 -22.465 1.00 97.75 100 LYS A CA 1
ATOM 773 C C . LYS A 1 100 ? 19.572 -0.181 -21.665 1.00 97.75 100 LYS A C 1
ATOM 775 O O . LYS A 1 100 ? 18.794 -1.126 -21.793 1.00 97.75 100 LYS A O 1
ATOM 780 N N . ASP A 1 101 ? 20.588 -0.210 -20.803 1.00 96.62 101 ASP A N 1
ATOM 781 C CA . ASP A 1 101 ? 20.687 -1.253 -19.775 1.00 96.62 101 ASP A CA 1
ATOM 782 C C . ASP A 1 101 ? 19.490 -1.179 -18.810 1.00 96.62 101 ASP A C 1
ATOM 784 O O . ASP A 1 101 ? 18.888 -0.116 -18.618 1.00 96.62 101 ASP A O 1
ATOM 788 N N . PHE A 1 102 ? 19.136 -2.301 -18.180 1.00 94.38 102 PHE A N 1
ATOM 789 C CA . PHE A 1 102 ? 17.998 -2.340 -17.265 1.00 94.38 102 PHE A CA 1
ATOM 790 C C . PHE A 1 102 ? 18.197 -1.432 -16.041 1.00 94.38 102 PHE A C 1
ATOM 792 O O . PHE A 1 102 ? 17.245 -0.768 -15.639 1.00 94.38 102 PHE A O 1
ATOM 799 N N . ASN A 1 103 ? 19.416 -1.319 -15.493 1.00 95.12 103 ASN A N 1
ATOM 800 C CA . ASN A 1 103 ? 19.662 -0.437 -14.345 1.00 95.12 103 ASN A CA 1
ATOM 801 C C . ASN A 1 103 ? 19.475 1.032 -14.730 1.00 95.12 103 ASN A C 1
ATOM 803 O O . ASN A 1 103 ? 18.879 1.805 -13.982 1.00 95.12 103 ASN A O 1
ATOM 807 N N . GLU A 1 104 ? 19.960 1.409 -15.915 1.00 97.25 104 GLU A N 1
ATOM 808 C CA . GLU A 1 104 ? 19.785 2.758 -16.453 1.00 97.25 104 GLU A CA 1
ATOM 809 C C . GLU A 1 104 ? 18.298 3.059 -16.675 1.00 97.25 104 GLU A C 1
ATOM 811 O O . GLU A 1 104 ? 17.813 4.104 -16.256 1.00 97.25 104 GLU A O 1
ATOM 816 N N . SER A 1 105 ? 17.558 2.115 -17.255 1.00 97.44 105 SER A N 1
ATOM 817 C CA . SER A 1 105 ? 16.131 2.271 -17.562 1.00 97.44 105 SER A CA 1
ATOM 818 C C . SER A 1 105 ? 15.265 2.434 -16.312 1.00 97.44 105 SER A C 1
ATOM 820 O O . SER A 1 105 ? 14.389 3.295 -16.275 1.00 97.44 105 SER A O 1
ATOM 822 N N . ILE A 1 106 ? 15.518 1.636 -15.270 1.00 96.00 106 ILE A N 1
ATOM 823 C CA . ILE A 1 106 ? 14.801 1.739 -13.991 1.00 96.00 106 ILE A CA 1
ATOM 824 C C . ILE A 1 106 ? 15.106 3.080 -13.323 1.00 96.00 106 ILE A C 1
ATOM 826 O O . ILE A 1 106 ? 14.193 3.774 -12.885 1.00 96.00 106 ILE A O 1
ATOM 830 N N . ASN A 1 107 ? 16.379 3.482 -13.292 1.00 96.38 107 ASN A N 1
ATOM 831 C CA . ASN A 1 107 ? 16.768 4.769 -12.723 1.00 96.38 107 ASN A CA 1
ATOM 832 C C . ASN A 1 107 ? 16.134 5.948 -13.484 1.00 96.38 107 ASN A C 1
ATOM 834 O O . ASN A 1 107 ? 15.706 6.926 -12.877 1.00 96.38 107 ASN A O 1
ATOM 838 N N . GLU A 1 108 ? 16.018 5.839 -14.807 1.00 97.06 108 GLU A N 1
ATOM 839 C CA . GLU A 1 108 ? 15.314 6.814 -15.644 1.00 97.06 108 GLU A CA 1
ATOM 840 C C . GLU A 1 108 ? 13.825 6.891 -15.311 1.00 97.06 108 GLU A C 1
ATOM 842 O O . GLU A 1 108 ? 13.293 7.993 -15.176 1.00 97.06 108 GLU A O 1
ATOM 847 N N . TYR A 1 109 ? 13.159 5.753 -15.099 1.00 97.00 109 TYR A N 1
ATOM 848 C CA . TYR A 1 109 ? 11.780 5.744 -14.609 1.00 97.00 109 TYR A CA 1
ATOM 849 C C . TYR A 1 109 ? 11.663 6.401 -13.223 1.00 97.00 109 TYR A C 1
ATOM 851 O O . TYR A 1 109 ? 10.766 7.213 -13.000 1.00 97.00 109 TYR A O 1
ATOM 859 N N . PHE A 1 110 ? 12.588 6.131 -12.301 1.00 95.25 110 PHE A N 1
ATOM 860 C CA . PHE A 1 110 ? 12.525 6.681 -10.942 1.00 95.25 110 PHE A CA 1
ATOM 861 C C . PHE A 1 110 ? 12.716 8.199 -10.883 1.00 95.25 110 PHE A C 1
ATOM 863 O O . PHE A 1 110 ? 12.091 8.867 -10.052 1.00 95.25 110 PHE A O 1
ATOM 870 N N . ILE A 1 111 ? 13.562 8.739 -11.765 1.00 95.12 111 ILE A N 1
ATOM 871 C CA . ILE A 1 111 ? 13.882 10.170 -11.829 1.00 95.12 111 ILE A CA 1
ATOM 872 C C . ILE A 1 111 ? 12.864 10.939 -12.674 1.00 95.12 111 ILE A C 1
ATOM 874 O O . ILE A 1 111 ? 12.413 12.006 -12.261 1.00 95.12 111 ILE A O 1
ATOM 878 N N . ASN A 1 112 ? 12.539 10.429 -13.864 1.00 92.81 112 ASN A N 1
ATOM 879 C CA . ASN A 1 112 ? 11.780 11.165 -14.879 1.00 92.81 112 ASN A CA 1
ATOM 880 C C . ASN A 1 112 ? 10.327 10.696 -15.015 1.00 92.81 112 ASN A C 1
ATOM 882 O O . ASN A 1 112 ? 9.525 11.364 -15.669 1.00 92.81 112 ASN A O 1
ATOM 886 N N . GLY A 1 113 ? 9.982 9.546 -14.439 1.00 92.69 113 GLY A N 1
ATOM 887 C CA . GLY A 1 113 ? 8.609 9.077 -14.328 1.00 92.69 113 GLY A CA 1
ATOM 888 C C . GLY A 1 113 ? 7.886 9.636 -13.108 1.00 92.69 113 GLY A C 1
ATOM 889 O O . GLY A 1 113 ? 8.341 10.547 -12.419 1.00 92.69 113 GLY A O 1
ATOM 890 N N . ASP A 1 114 ? 6.722 9.065 -12.833 1.00 92.50 114 ASP A N 1
ATOM 891 C CA . ASP A 1 114 ? 5.877 9.428 -11.696 1.00 92.50 114 ASP A CA 1
ATOM 892 C C . ASP A 1 114 ? 6.165 8.616 -10.425 1.00 92.50 114 ASP A C 1
ATOM 894 O O . ASP A 1 114 ? 5.518 8.846 -9.402 1.00 92.50 114 ASP A O 1
ATOM 898 N N . TYR A 1 115 ? 7.155 7.720 -10.462 1.00 96.12 115 TYR A N 1
ATOM 899 C CA . TYR A 1 115 ? 7.530 6.839 -9.355 1.00 96.12 115 TYR A CA 1
ATOM 900 C C . TYR A 1 115 ? 7.671 7.596 -8.031 1.00 96.12 115 TYR A C 1
ATOM 902 O O . TYR A 1 115 ? 7.000 7.282 -7.051 1.00 96.12 115 TYR A O 1
ATOM 910 N N . SER A 1 116 ? 8.487 8.655 -8.015 1.00 92.31 116 SER A N 1
ATOM 911 C CA . SER A 1 116 ? 8.745 9.438 -6.801 1.00 92.31 116 SER A CA 1
ATOM 912 C C . SER A 1 116 ? 7.475 10.097 -6.244 1.00 92.31 116 SER A C 1
ATOM 914 O O . SER A 1 116 ? 7.314 10.193 -5.027 1.00 92.31 116 SER A O 1
ATOM 916 N N . ASN A 1 117 ? 6.547 10.512 -7.115 1.00 89.56 117 ASN A N 1
ATOM 917 C CA . ASN A 1 117 ? 5.267 11.089 -6.700 1.00 89.56 117 ASN A CA 1
ATOM 918 C C . ASN A 1 117 ? 4.344 10.017 -6.110 1.00 89.56 117 ASN A C 1
ATOM 920 O O . ASN A 1 117 ? 3.775 10.234 -5.041 1.00 89.56 117 ASN A O 1
ATOM 924 N N . LYS A 1 118 ? 4.240 8.855 -6.767 1.00 94.94 118 LYS A N 1
ATOM 925 C CA . LYS A 1 118 ? 3.429 7.719 -6.304 1.00 94.94 118 LYS A CA 1
ATOM 926 C C . LYS A 1 118 ? 3.909 7.202 -4.954 1.00 94.94 118 LYS A C 1
ATOM 928 O O . LYS A 1 118 ? 3.121 7.115 -4.020 1.00 94.94 118 LYS A O 1
ATOM 933 N N . ILE A 1 119 ? 5.212 6.961 -4.814 1.00 96.25 119 ILE A N 1
ATOM 934 C CA . ILE A 1 119 ? 5.820 6.526 -3.553 1.00 96.25 119 ILE A CA 1
ATOM 935 C C . ILE A 1 119 ? 5.672 7.589 -2.459 1.00 96.25 119 ILE A C 1
ATOM 937 O O . ILE A 1 119 ? 5.399 7.261 -1.304 1.00 96.25 119 ILE A O 1
ATOM 941 N N . GLY A 1 120 ? 5.834 8.871 -2.798 1.00 84.06 120 GLY A N 1
ATOM 942 C CA . GLY A 1 120 ? 5.633 9.970 -1.855 1.00 84.06 120 GLY A CA 1
ATOM 943 C C . GLY A 1 120 ? 4.203 10.026 -1.311 1.00 84.06 120 GLY A C 1
ATOM 944 O O . GLY A 1 120 ? 4.021 10.173 -0.101 1.00 84.06 120 GLY A O 1
ATOM 945 N N . ALA A 1 121 ? 3.208 9.868 -2.187 1.00 85.12 121 ALA A N 1
ATOM 946 C CA . ALA A 1 121 ? 1.799 9.800 -1.813 1.00 85.12 121 ALA A CA 1
ATOM 947 C C . ALA A 1 121 ? 1.487 8.526 -1.008 1.00 85.12 121 ALA A C 1
ATOM 949 O O . ALA A 1 121 ? 0.959 8.631 0.093 1.00 85.12 121 ALA A O 1
ATOM 950 N N . ALA A 1 122 ? 1.954 7.351 -1.436 1.00 87.62 122 ALA A N 1
ATOM 951 C CA . ALA A 1 122 ? 1.778 6.106 -0.686 1.00 87.62 122 ALA A CA 1
ATOM 952 C C . ALA A 1 122 ? 2.388 6.167 0.734 1.00 87.62 122 ALA A C 1
ATOM 954 O O . ALA A 1 122 ? 1.797 5.684 1.701 1.00 87.62 122 ALA A O 1
ATOM 955 N N . LYS A 1 123 ? 3.536 6.830 0.915 1.00 89.56 123 LYS A N 1
ATOM 956 C CA . LYS A 1 123 ? 4.115 7.101 2.248 1.00 89.56 123 LYS A CA 1
ATOM 957 C C . LYS A 1 123 ? 3.287 8.080 3.085 1.00 89.56 123 LYS A C 1
ATOM 959 O O . LYS A 1 123 ? 3.415 8.101 4.310 1.00 89.56 123 LYS A O 1
ATOM 964 N N . ALA A 1 124 ? 2.488 8.946 2.465 1.00 84.06 124 ALA A N 1
ATOM 965 C CA . ALA A 1 124 ? 1.550 9.800 3.186 1.00 84.06 124 ALA A CA 1
ATOM 966 C C . ALA A 1 124 ? 0.358 8.978 3.698 1.00 84.06 124 ALA A C 1
ATOM 968 O O . ALA A 1 124 ? 0.062 9.057 4.890 1.00 84.06 124 ALA A O 1
ATOM 969 N N . ASN A 1 125 ? -0.228 8.125 2.853 1.00 89.69 125 ASN A N 1
ATOM 970 C CA . ASN A 1 125 ? -1.277 7.178 3.242 1.00 89.69 125 ASN A CA 1
ATOM 971 C C . ASN A 1 125 ? -0.800 6.234 4.363 1.00 89.69 125 ASN A C 1
ATOM 973 O O . ASN A 1 125 ? -1.495 6.087 5.366 1.00 89.69 125 ASN A O 1
ATOM 977 N N . GLU A 1 126 ? 0.438 5.718 4.297 1.00 94.31 126 GLU A N 1
ATOM 978 C CA . GLU A 1 126 ? 1.049 4.929 5.386 1.00 94.31 126 GLU A CA 1
ATOM 979 C C . GLU A 1 126 ? 0.960 5.657 6.738 1.00 94.31 126 GLU A C 1
ATOM 981 O O . GLU A 1 126 ? 0.599 5.076 7.762 1.00 94.31 126 GLU A O 1
ATOM 986 N N . LYS A 1 127 ? 1.267 6.962 6.750 1.00 85.75 127 LYS A N 1
ATOM 987 C CA . LYS A 1 127 ? 1.224 7.779 7.968 1.00 85.75 127 LYS A CA 1
ATOM 988 C C . LYS A 1 127 ? -0.198 7.959 8.478 1.00 85.75 127 LYS A C 1
ATOM 990 O O . LYS A 1 127 ? -0.374 7.956 9.696 1.00 85.75 127 LYS A O 1
ATOM 995 N N . PHE A 1 128 ? -1.182 8.136 7.599 1.00 83.00 128 PHE A N 1
ATOM 996 C CA . PHE A 1 128 ? -2.580 8.269 8.009 1.00 83.00 128 PHE A CA 1
ATOM 997 C C . PHE A 1 128 ? -3.113 6.965 8.612 1.00 83.00 128 PHE A C 1
ATOM 999 O O . PHE A 1 128 ? -3.613 7.000 9.738 1.00 83.00 128 PHE A O 1
ATOM 1006 N N . ILE A 1 129 ? -2.834 5.818 7.985 1.00 87.62 129 ILE A N 1
ATOM 1007 C CA . ILE A 1 129 ? -3.104 4.472 8.525 1.00 87.62 129 ILE A CA 1
ATOM 1008 C C . ILE A 1 129 ? -2.483 4.313 9.927 1.00 87.62 129 ILE A C 1
ATOM 1010 O O . ILE A 1 129 ? -3.143 3.918 10.895 1.00 87.62 129 ILE A O 1
ATOM 1014 N N . ASP A 1 130 ? -1.203 4.674 10.067 1.00 85.56 130 ASP A N 1
ATOM 1015 C CA . ASP A 1 130 ? -0.459 4.623 11.328 1.00 85.56 130 ASP A CA 1
ATOM 1016 C C . ASP A 1 130 ? -1.080 5.503 12.423 1.00 85.56 130 ASP A C 1
ATOM 1018 O O . ASP A 1 130 ? -1.149 5.105 13.593 1.00 85.56 130 ASP A O 1
ATOM 1022 N N . ILE A 1 131 ? -1.480 6.724 12.062 1.00 85.25 131 ILE A N 1
ATOM 1023 C CA . ILE A 1 131 ? -2.118 7.687 12.963 1.00 85.25 131 ILE A CA 1
ATOM 1024 C C . ILE A 1 131 ? -3.492 7.168 13.390 1.00 85.25 131 ILE A C 1
ATOM 1026 O O . ILE A 1 131 ? -3.786 7.198 14.588 1.00 85.25 131 ILE A O 1
ATOM 1030 N N . GLY A 1 132 ? -4.284 6.644 12.452 1.00 87.44 132 GLY A N 1
ATOM 1031 C CA . GLY A 1 132 ? -5.598 6.055 12.688 1.00 87.44 132 GLY A CA 1
ATOM 1032 C C . GLY A 1 132 ? -5.537 4.976 13.763 1.00 87.44 132 GLY A C 1
ATOM 1033 O O . GLY A 1 132 ? -6.101 5.152 14.847 1.00 87.44 132 GLY A O 1
ATOM 1034 N N . ILE A 1 133 ? -4.734 3.928 13.550 1.00 86.81 133 ILE A N 1
ATOM 1035 C CA . ILE A 1 133 ? -4.562 2.845 14.535 1.00 86.81 133 ILE A CA 1
ATOM 1036 C C . ILE A 1 133 ? -4.077 3.373 15.890 1.00 86.81 133 ILE A C 1
ATOM 1038 O O . ILE A 1 133 ? -4.616 3.001 16.933 1.00 86.81 133 ILE A O 1
ATOM 1042 N N . LYS A 1 134 ? -3.095 4.285 15.914 1.00 87.25 134 LYS A N 1
ATOM 1043 C CA . LYS A 1 134 ? -2.571 4.854 17.173 1.00 87.25 134 LYS A CA 1
ATOM 1044 C C . LYS A 1 134 ? -3.590 5.727 17.908 1.00 87.25 134 LYS A C 1
ATOM 1046 O O . LYS A 1 134 ? -3.452 5.922 19.125 1.00 87.25 134 LYS A O 1
ATOM 1051 N N . SER A 1 135 ? -4.560 6.304 17.205 1.00 87.19 135 SER A N 1
ATOM 1052 C CA . SER A 1 135 ? -5.573 7.188 17.785 1.00 87.19 135 SER A CA 1
ATOM 1053 C C . SER A 1 135 ? -6.654 6.420 18.557 1.00 87.19 135 SER A C 1
ATOM 1055 O O . SER A 1 135 ? -7.177 6.944 19.544 1.00 87.19 135 SER A O 1
ATOM 1057 N N . ILE A 1 136 ? -6.900 5.149 18.213 1.00 90.44 136 ILE A N 1
ATOM 1058 C CA . ILE A 1 136 ? -7.858 4.270 18.896 1.00 90.44 136 ILE A CA 1
ATOM 1059 C C . ILE A 1 136 ? -7.290 3.860 20.265 1.00 90.44 136 ILE A C 1
ATOM 1061 O O . ILE A 1 136 ? -6.548 2.893 20.412 1.00 90.44 136 ILE A O 1
ATOM 1065 N N . LYS A 1 137 ? -7.626 4.621 21.316 1.00 88.75 137 LYS A N 1
ATOM 1066 C CA . LYS A 1 137 ? -7.120 4.368 22.683 1.00 88.75 137 LYS A CA 1
ATOM 1067 C C . LYS A 1 137 ? -7.836 3.237 23.410 1.00 88.75 137 LYS A C 1
ATOM 1069 O O . LYS A 1 137 ? -7.262 2.618 24.303 1.00 88.75 137 LYS A O 1
ATOM 1074 N N . LYS A 1 138 ? -9.100 2.999 23.067 1.00 93.06 138 LYS A N 1
ATOM 1075 C CA . LYS A 1 138 ? -9.941 1.969 23.675 1.00 93.06 138 LYS A CA 1
ATOM 1076 C C . LYS A 1 138 ? -10.775 1.322 22.585 1.00 93.06 138 LYS A C 1
ATOM 1078 O O . LYS A 1 138 ? -11.750 1.913 22.134 1.00 93.06 138 LYS A O 1
ATOM 1083 N N . VAL A 1 139 ? -10.422 0.098 22.217 1.00 94.94 139 VAL A N 1
ATOM 1084 C CA . VAL A 1 139 ? -11.170 -0.672 21.221 1.00 94.94 139 VAL A CA 1
ATOM 1085 C C . VAL A 1 139 ? -12.546 -1.046 21.801 1.00 94.94 139 VAL A C 1
ATOM 1087 O O . VAL A 1 139 ? -12.616 -1.672 22.867 1.00 94.94 139 VAL A O 1
ATOM 1090 N N . PRO A 1 140 ? -13.660 -0.639 21.168 1.00 94.62 140 PRO A N 1
ATOM 1091 C CA . PRO A 1 140 ? -14.992 -1.112 21.525 1.00 94.62 140 PRO A CA 1
ATOM 1092 C C . PRO A 1 140 ? -15.081 -2.631 21.359 1.00 94.62 140 PRO A C 1
ATOM 1094 O O . PRO A 1 140 ? -14.631 -3.181 20.358 1.00 94.62 140 PRO A O 1
ATOM 1097 N N . LYS A 1 141 ? -15.720 -3.323 22.310 1.00 94.00 141 LYS A N 1
ATOM 1098 C CA . LYS A 1 141 ? -15.876 -4.789 22.237 1.00 94.00 141 LYS A CA 1
ATOM 1099 C C . LYS A 1 141 ? -16.569 -5.247 20.948 1.00 94.00 141 LYS A C 1
ATOM 1101 O O . LYS A 1 141 ? -16.226 -6.290 20.417 1.00 94.00 141 LYS A O 1
ATOM 1106 N N . SER A 1 142 ? -17.523 -4.462 20.453 1.00 93.81 142 SER A N 1
ATOM 1107 C CA . SER A 1 142 ? -18.272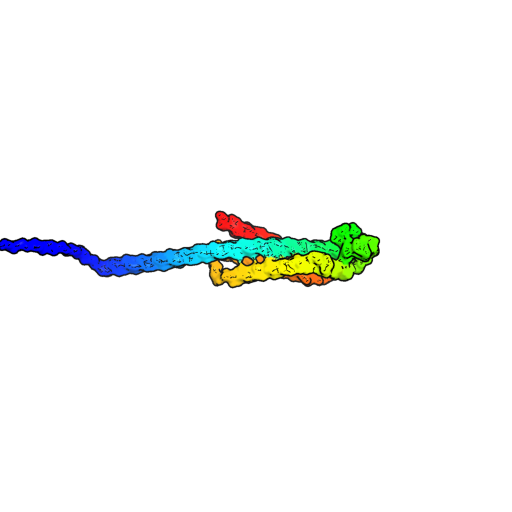 -4.726 19.220 1.00 93.81 142 SER A CA 1
ATOM 1108 C C . SER A 1 142 ? -17.467 -4.533 17.931 1.00 93.81 142 SER A C 1
ATOM 1110 O O . SER A 1 142 ? -17.966 -4.945 16.885 1.00 93.81 142 SER A O 1
ATOM 1112 N N . LEU A 1 143 ? -16.280 -3.913 18.009 1.00 96.69 143 LEU A N 1
ATOM 1113 C CA . LEU A 1 143 ? -15.392 -3.601 16.880 1.00 96.69 143 LEU A CA 1
ATOM 1114 C C . LEU A 1 143 ? -14.011 -4.272 16.999 1.00 96.69 143 LEU A C 1
ATOM 1116 O O . LEU A 1 143 ? -13.042 -3.829 16.389 1.00 96.69 143 LEU A O 1
ATOM 1120 N N . THR A 1 144 ? -13.885 -5.296 17.849 1.00 97.62 144 THR A N 1
ATOM 1121 C CA . THR A 1 144 ? -12.587 -5.947 18.090 1.00 97.62 144 THR A CA 1
ATOM 1122 C C . THR A 1 144 ? -12.076 -6.650 16.835 1.00 97.62 144 THR A C 1
ATOM 1124 O O . THR A 1 144 ? -10.916 -6.477 16.492 1.00 97.62 144 THR A O 1
ATOM 1127 N N . GLU A 1 145 ? -12.936 -7.370 16.115 1.00 97.88 145 GLU A N 1
ATOM 1128 C CA . GLU A 1 145 ? -12.557 -8.081 14.885 1.00 97.88 145 GLU A CA 1
ATOM 1129 C C . GLU A 1 145 ? -12.140 -7.111 13.770 1.00 97.88 145 GLU A C 1
ATOM 1131 O O . GLU A 1 145 ? -11.085 -7.287 13.170 1.00 97.88 145 GLU A O 1
ATOM 1136 N N . GLN A 1 146 ? -12.895 -6.027 13.568 1.00 98.19 146 GLN A N 1
ATOM 1137 C CA . GLN A 1 146 ? -12.568 -4.971 12.604 1.00 98.19 146 GLN A CA 1
ATOM 1138 C C . GLN A 1 146 ? -11.214 -4.325 12.927 1.00 98.19 146 GLN A C 1
ATOM 1140 O O . GLN A 1 146 ? -10.407 -4.077 12.038 1.00 98.19 146 GLN A O 1
ATOM 1145 N N . TYR A 1 147 ? -10.947 -4.055 14.209 1.00 98.12 147 TYR A N 1
ATOM 1146 C CA . TYR A 1 147 ? -9.676 -3.472 14.631 1.00 98.12 147 TYR A CA 1
ATOM 1147 C C . TYR A 1 147 ? -8.491 -4.428 14.432 1.00 98.12 147 TYR A C 1
ATOM 1149 O O . TYR A 1 147 ? -7.408 -3.986 14.051 1.00 98.12 147 TYR A O 1
ATOM 1157 N N . GLU A 1 148 ? -8.670 -5.727 14.686 1.00 98.44 148 GLU A N 1
ATOM 1158 C CA . GLU A 1 148 ? -7.634 -6.727 14.412 1.00 98.44 148 GLU A CA 1
ATOM 1159 C C . GLU A 1 148 ? -7.351 -6.836 12.907 1.00 98.44 148 GLU A C 1
ATOM 1161 O O . GLU A 1 148 ? -6.193 -6.704 12.514 1.00 98.44 148 GLU A O 1
ATOM 1166 N N . SER A 1 149 ? -8.393 -6.927 12.075 1.00 98.62 149 SER A N 1
ATOM 1167 C CA . SER A 1 149 ? -8.268 -6.941 10.611 1.00 98.62 149 SER A CA 1
ATOM 1168 C C . SER A 1 149 ? -7.615 -5.659 10.063 1.00 98.62 149 SER A C 1
ATOM 1170 O O . SER A 1 149 ? -6.719 -5.716 9.225 1.00 98.62 149 SER A O 1
ATOM 1172 N N . ALA A 1 150 ? -7.921 -4.482 10.619 1.00 98.44 150 ALA A N 1
ATOM 1173 C CA . ALA A 1 150 ? -7.253 -3.236 10.227 1.00 98.44 150 ALA A CA 1
ATOM 1174 C C . ALA A 1 150 ? -5.741 -3.222 10.527 1.00 98.44 150 ALA A C 1
ATOM 1176 O O . ALA A 1 150 ? -4.962 -2.597 9.802 1.00 98.44 150 ALA A O 1
ATOM 1177 N N . LYS A 1 151 ? -5.281 -3.921 11.575 1.00 98.62 151 LYS A N 1
ATOM 1178 C CA . LYS A 1 151 ? -3.836 -4.082 11.818 1.00 98.62 151 LYS A CA 1
ATOM 1179 C C . LYS A 1 151 ? -3.181 -4.995 10.784 1.00 98.62 151 LYS A C 1
ATOM 1181 O O . LYS A 1 151 ? -2.007 -4.784 10.476 1.00 98.62 151 LYS A O 1
ATOM 1186 N N . GLU A 1 152 ? -3.909 -5.981 10.270 1.00 98.81 152 GLU A N 1
ATOM 1187 C CA . GLU A 1 152 ? -3.447 -6.844 9.181 1.00 98.81 152 GLU A CA 1
ATOM 1188 C C . GLU A 1 152 ? -3.326 -6.044 7.882 1.00 98.81 152 GLU A C 1
ATOM 1190 O O . GLU A 1 152 ? -2.254 -6.073 7.278 1.00 98.81 152 GLU A O 1
ATOM 1195 N N . VAL A 1 153 ? -4.326 -5.212 7.549 1.00 98.75 153 VAL A N 1
ATOM 1196 C CA . VAL A 1 153 ? -4.256 -4.241 6.437 1.00 98.75 153 VAL A CA 1
ATOM 1197 C C . VAL A 1 153 ? -3.012 -3.367 6.555 1.00 98.75 153 VAL A C 1
ATOM 1199 O O . VAL A 1 153 ? -2.203 -3.316 5.633 1.00 98.75 153 VAL A O 1
ATOM 1202 N N . ARG A 1 154 ? -2.785 -2.742 7.717 1.00 98.19 154 ARG A N 1
ATOM 1203 C CA . ARG A 1 154 ? -1.577 -1.937 7.962 1.00 98.19 154 ARG A CA 1
ATOM 1204 C C . ARG A 1 154 ? -0.287 -2.732 7.736 1.00 98.19 154 ARG A C 1
ATOM 1206 O O . ARG A 1 154 ? 0.669 -2.215 7.166 1.00 98.19 154 ARG A O 1
ATOM 1213 N N . SER A 1 155 ? -0.222 -3.970 8.222 1.00 98.75 155 SER A N 1
ATOM 1214 C CA . SER A 1 155 ? 0.969 -4.808 8.060 1.00 98.75 155 SER A CA 1
ATOM 1215 C C . SER A 1 155 ? 1.219 -5.171 6.594 1.00 98.75 155 SER A C 1
ATOM 1217 O O . SER A 1 155 ? 2.367 -5.123 6.147 1.00 98.75 155 SER A O 1
ATOM 1219 N N . ALA A 1 156 ? 0.169 -5.533 5.854 1.00 98.88 156 ALA A N 1
ATOM 1220 C CA . ALA A 1 156 ? 0.248 -5.865 4.435 1.00 98.88 156 ALA A CA 1
ATOM 1221 C C . ALA A 1 156 ? 0.621 -4.637 3.594 1.00 98.88 156 ALA A C 1
ATOM 1223 O O . ALA A 1 156 ? 1.536 -4.711 2.774 1.00 98.88 156 ALA A O 1
ATOM 1224 N N . TYR A 1 157 ? 0.016 -3.485 3.891 1.00 98.69 157 TYR A N 1
ATOM 1225 C CA . TYR A 1 157 ? 0.316 -2.206 3.253 1.00 98.69 157 TYR A CA 1
ATOM 1226 C C . TYR A 1 157 ? 1.800 -1.850 3.381 1.00 98.69 157 TYR A C 1
ATOM 1228 O O . TYR A 1 157 ? 2.477 -1.585 2.389 1.00 98.69 157 TYR A O 1
ATOM 1236 N N . ASN A 1 158 ? 2.344 -1.925 4.600 1.00 98.56 158 ASN A N 1
ATOM 1237 C CA . ASN A 1 158 ? 3.754 -1.629 4.847 1.00 98.56 158 ASN A CA 1
ATOM 1238 C C . ASN A 1 158 ? 4.684 -2.602 4.110 1.00 98.56 158 ASN A C 1
ATOM 1240 O O . ASN A 1 158 ? 5.766 -2.209 3.671 1.00 98.56 158 ASN A O 1
ATOM 1244 N N . LYS A 1 159 ? 4.279 -3.871 3.966 1.00 98.56 159 LYS A N 1
ATOM 1245 C CA . LYS A 1 159 ? 5.037 -4.863 3.198 1.00 98.56 159 LYS A CA 1
ATOM 1246 C C . LYS A 1 159 ? 5.060 -4.499 1.713 1.00 98.56 159 LYS A C 1
ATOM 1248 O O . LYS A 1 159 ? 6.150 -4.465 1.145 1.00 98.56 159 LYS A O 1
ATOM 1253 N N . LEU A 1 160 ? 3.904 -4.200 1.115 1.00 98.75 1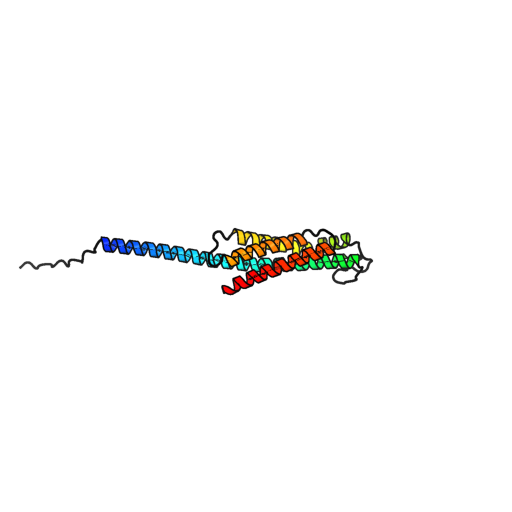60 LEU A N 1
ATOM 1254 C CA . LEU A 1 160 ? 3.806 -3.789 -0.288 1.00 98.75 160 LEU A CA 1
ATOM 1255 C C . LEU A 1 160 ? 4.630 -2.526 -0.548 1.00 98.75 160 LEU A C 1
ATOM 1257 O O . LEU A 1 160 ? 5.509 -2.537 -1.409 1.00 98.75 160 LEU A O 1
ATOM 1261 N N . LEU A 1 161 ? 4.426 -1.478 0.255 1.00 98.38 161 LEU A N 1
ATOM 1262 C CA . LEU A 1 161 ? 5.164 -0.225 0.123 1.00 98.38 161 LEU A CA 1
ATOM 1263 C C . LEU A 1 161 ? 6.678 -0.447 0.210 1.00 98.38 161 LEU A C 1
ATOM 1265 O O . LEU A 1 161 ? 7.421 0.100 -0.597 1.00 98.38 161 LEU A O 1
ATOM 1269 N N . ASN A 1 162 ? 7.150 -1.277 1.142 1.00 98.19 162 ASN A N 1
ATOM 1270 C CA . ASN A 1 162 ? 8.577 -1.562 1.274 1.00 98.19 162 ASN A CA 1
ATOM 1271 C C . ASN A 1 162 ? 9.148 -2.337 0.074 1.00 98.19 162 ASN A C 1
ATOM 1273 O O . ASN A 1 162 ? 10.291 -2.095 -0.310 1.00 98.19 162 ASN A O 1
ATOM 1277 N N . VAL A 1 163 ? 8.380 -3.257 -0.522 1.00 98.00 163 VAL A N 1
ATOM 1278 C CA . VAL A 1 163 ? 8.805 -3.965 -1.742 1.00 98.00 163 VAL A CA 1
ATOM 1279 C C . VAL A 1 163 ? 8.941 -2.992 -2.911 1.00 98.00 163 VAL A C 1
ATOM 1281 O O . VAL A 1 163 ? 9.928 -3.062 -3.641 1.00 98.00 163 VAL A O 1
ATOM 1284 N N . VAL A 1 164 ? 7.982 -2.077 -3.078 1.00 97.25 164 VAL A N 1
ATOM 1285 C CA . VAL A 1 164 ? 7.973 -1.137 -4.208 1.00 97.25 164 VAL A CA 1
ATOM 1286 C C . VAL A 1 164 ? 8.984 -0.005 -4.017 1.00 97.25 164 VAL A C 1
ATOM 1288 O O . VAL A 1 164 ? 9.665 0.329 -4.974 1.00 97.25 164 VAL A O 1
ATOM 1291 N N . ASP A 1 165 ? 9.126 0.550 -2.809 1.00 96.25 165 ASP A N 1
ATOM 1292 C CA . ASP A 1 165 ? 10.051 1.658 -2.499 1.00 96.25 165 ASP A CA 1
ATOM 1293 C C . ASP A 1 165 ? 11.528 1.236 -2.522 1.00 96.25 165 ASP A C 1
ATOM 1295 O O . ASP A 1 165 ? 12.413 2.057 -2.772 1.00 96.25 165 ASP A O 1
ATOM 1299 N N . ASN A 1 166 ? 11.805 -0.044 -2.263 1.00 92.56 166 ASN A N 1
ATOM 1300 C CA . ASN A 1 166 ? 13.155 -0.592 -2.228 1.00 92.56 166 ASN A CA 1
ATOM 1301 C C . ASN A 1 166 ? 13.249 -1.896 -3.043 1.00 92.56 166 ASN A C 1
ATOM 1303 O O . ASN A 1 166 ? 13.407 -2.983 -2.470 1.00 92.56 166 ASN A O 1
ATOM 1307 N N . PRO A 1 167 ? 13.152 -1.807 -4.382 1.00 89.00 167 PRO A N 1
ATOM 1308 C CA . PRO A 1 167 ? 13.214 -2.973 -5.247 1.00 89.00 167 PRO A CA 1
ATOM 1309 C C . PRO A 1 167 ? 14.604 -3.610 -5.163 1.00 89.00 167 PRO A C 1
ATOM 1311 O O . PRO A 1 167 ? 15.633 -2.948 -5.307 1.00 89.00 167 PRO A O 1
ATOM 1314 N N . THR A 1 168 ? 14.639 -4.916 -4.917 1.00 88.31 168 THR A N 1
ATOM 1315 C CA . THR A 1 168 ? 15.872 -5.697 -4.747 1.00 88.31 168 THR A CA 1
ATOM 1316 C C . THR A 1 168 ? 15.764 -7.041 -5.462 1.00 88.31 168 THR A C 1
ATOM 1318 O O . THR A 1 168 ? 14.673 -7.469 -5.834 1.00 88.31 168 THR A O 1
ATOM 1321 N N . GLY A 1 169 ? 16.905 -7.711 -5.643 1.00 91.44 169 GLY A N 1
ATOM 1322 C CA . GLY A 1 169 ? 16.972 -8.999 -6.331 1.00 91.44 169 GLY A CA 1
ATOM 1323 C C . GLY A 1 169 ? 16.977 -8.861 -7.852 1.00 91.44 169 GLY A C 1
ATOM 1324 O O . GLY A 1 169 ? 17.332 -7.815 -8.401 1.00 91.44 169 GLY A O 1
ATOM 1325 N N . ASN A 1 170 ? 16.629 -9.948 -8.534 1.00 93.31 170 ASN A N 1
ATOM 1326 C CA . ASN A 1 170 ? 16.404 -9.950 -9.980 1.00 93.31 170 ASN A CA 1
ATOM 1327 C C . ASN A 1 170 ? 14.917 -9.713 -10.326 1.00 93.31 170 ASN A C 1
ATOM 1329 O O . ASN A 1 170 ? 14.062 -9.688 -9.444 1.00 93.31 170 ASN A O 1
ATOM 1333 N N . ILE A 1 171 ? 14.597 -9.553 -11.615 1.00 93.38 171 ILE A N 1
ATOM 1334 C CA . ILE A 1 171 ? 13.226 -9.262 -12.068 1.00 93.38 171 ILE A CA 1
ATOM 1335 C C . ILE A 1 171 ? 12.206 -10.335 -11.650 1.00 93.38 171 ILE A C 1
ATOM 1337 O O . ILE A 1 171 ? 11.058 -9.996 -11.368 1.00 93.38 171 ILE A O 1
ATOM 1341 N N . GLU A 1 172 ? 12.604 -11.608 -11.586 1.00 95.25 172 GLU A N 1
ATOM 1342 C CA . GLU A 1 172 ? 11.725 -12.711 -11.181 1.00 95.25 172 GLU A CA 1
ATOM 1343 C C . GLU A 1 172 ? 11.435 -12.638 -9.679 1.00 95.25 172 GLU A C 1
ATOM 1345 O O . GLU A 1 172 ? 10.275 -12.680 -9.274 1.00 95.25 172 GLU A O 1
ATOM 1350 N N . GLU A 1 173 ? 12.475 -12.445 -8.862 1.00 96.88 173 GLU A N 1
ATOM 1351 C CA . GLU A 1 173 ? 12.359 -12.285 -7.407 1.00 96.88 173 GLU A CA 1
ATOM 1352 C C . GLU A 1 173 ? 11.535 -11.050 -7.035 1.00 96.88 173 GLU A C 1
ATOM 1354 O O . GLU A 1 173 ? 10.627 -11.138 -6.209 1.00 96.88 173 GLU A O 1
ATOM 1359 N N . PHE A 1 174 ? 11.814 -9.904 -7.663 1.00 96.38 174 PHE A N 1
ATOM 1360 C CA . PHE A 1 174 ? 11.039 -8.684 -7.455 1.00 96.38 174 PHE A CA 1
ATOM 1361 C C . PHE A 1 174 ? 9.575 -8.885 -7.848 1.00 96.38 174 PHE A C 1
ATOM 1363 O O . PHE A 1 174 ? 8.689 -8.556 -7.065 1.00 96.38 174 PHE A O 1
ATOM 1370 N N . SER A 1 175 ? 9.312 -9.464 -9.025 1.00 96.94 175 SER A N 1
ATOM 1371 C CA . SER A 1 175 ? 7.943 -9.685 -9.507 1.00 96.94 175 SER A CA 1
ATOM 1372 C C . SER A 1 175 ? 7.149 -10.606 -8.586 1.00 96.94 175 SER A C 1
ATOM 1374 O O . SER A 1 175 ? 5.984 -10.323 -8.324 1.00 96.94 175 SER A O 1
ATOM 1376 N N . ALA A 1 176 ? 7.769 -11.679 -8.088 1.00 98.00 176 ALA A N 1
ATOM 1377 C CA . ALA A 1 176 ? 7.139 -12.587 -7.137 1.00 98.00 176 ALA A CA 1
ATOM 1378 C C . ALA A 1 176 ? 6.839 -11.877 -5.810 1.00 98.00 176 ALA A C 1
ATOM 1380 O O . ALA A 1 176 ? 5.692 -11.843 -5.381 1.00 98.00 176 ALA A O 1
ATOM 1381 N N . ASN A 1 177 ? 7.838 -11.218 -5.212 1.00 98.19 177 ASN A N 1
ATOM 1382 C CA . ASN A 1 177 ? 7.666 -10.504 -3.944 1.00 98.19 177 ASN A CA 1
ATOM 1383 C C . ASN A 1 177 ? 6.617 -9.387 -4.030 1.00 98.19 177 ASN A C 1
ATOM 1385 O O . ASN A 1 177 ? 5.892 -9.154 -3.064 1.00 98.19 177 ASN A O 1
ATOM 1389 N N . PHE A 1 178 ? 6.566 -8.683 -5.163 1.00 98.38 178 PHE A N 1
ATOM 1390 C CA . PHE A 1 178 ? 5.574 -7.648 -5.426 1.00 98.38 178 PHE A CA 1
ATOM 1391 C C . PHE A 1 178 ? 4.173 -8.246 -5.530 1.00 98.38 178 PHE A C 1
ATOM 1393 O O . PHE A 1 178 ? 3.301 -7.818 -4.783 1.00 98.38 178 PHE A O 1
ATOM 1400 N N . ASN A 1 179 ? 3.974 -9.258 -6.382 1.00 98.38 179 ASN A N 1
ATOM 1401 C CA . ASN A 1 179 ? 2.666 -9.894 -6.546 1.00 98.38 179 ASN A CA 1
ATOM 1402 C C . ASN A 1 179 ? 2.163 -10.486 -5.215 1.00 98.38 179 ASN A C 1
ATOM 1404 O O . ASN A 1 179 ? 1.015 -10.268 -4.851 1.00 98.38 179 ASN A O 1
ATOM 1408 N N . ASP A 1 180 ? 3.033 -11.157 -4.453 1.00 98.56 180 ASP A N 1
ATOM 1409 C CA . ASP A 1 180 ? 2.682 -11.732 -3.149 1.00 98.56 180 ASP A CA 1
ATOM 1410 C C . ASP A 1 180 ? 2.290 -10.657 -2.120 1.00 98.56 180 ASP A C 1
ATOM 1412 O O . ASP A 1 180 ? 1.476 -10.896 -1.228 1.00 98.56 180 ASP A O 1
ATOM 1416 N N . ALA A 1 181 ? 2.932 -9.485 -2.159 1.00 98.69 181 ALA A N 1
ATOM 1417 C CA . ALA A 1 181 ? 2.617 -8.388 -1.247 1.00 98.69 181 ALA A CA 1
ATOM 1418 C C . ALA A 1 181 ? 1.340 -7.642 -1.659 1.00 98.69 181 ALA A C 1
ATOM 1420 O O . ALA A 1 181 ? 0.587 -7.218 -0.784 1.00 98.69 181 ALA A O 1
ATOM 1421 N N . ASP A 1 182 ? 1.108 -7.505 -2.963 1.00 98.75 182 ASP A N 1
ATOM 1422 C CA . ASP A 1 182 ? -0.083 -6.896 -3.552 1.00 98.75 182 ASP A CA 1
ATOM 1423 C C . ASP A 1 182 ? -1.336 -7.740 -3.272 1.00 98.75 182 ASP A C 1
ATOM 1425 O O . ASP A 1 182 ? -2.311 -7.241 -2.707 1.00 98.75 182 ASP A O 1
ATOM 1429 N N . GLU A 1 183 ? -1.264 -9.051 -3.523 1.00 98.75 183 GLU A N 1
ATOM 1430 C CA . GLU A 1 183 ? -2.336 -10.003 -3.211 1.00 98.75 183 GLU A CA 1
ATOM 1431 C C . GLU A 1 183 ? -2.653 -10.008 -1.709 1.00 98.75 183 GLU A C 1
ATOM 1433 O O . GLU A 1 183 ? -3.812 -9.889 -1.318 1.00 98.75 183 GLU A O 1
ATOM 1438 N N . ALA A 1 184 ? -1.626 -10.021 -0.852 1.00 98.81 184 ALA A N 1
ATOM 1439 C CA . ALA A 1 184 ? -1.822 -9.972 0.595 1.00 98.81 184 ALA A CA 1
ATOM 1440 C C . ALA A 1 184 ? -2.508 -8.680 1.078 1.00 98.81 184 ALA A C 1
ATOM 1442 O O . ALA A 1 184 ? -3.274 -8.723 2.043 1.00 98.81 184 ALA A O 1
ATOM 1443 N N . LEU A 1 185 ? -2.233 -7.527 0.452 1.00 98.81 185 LEU A N 1
ATOM 1444 C CA . LEU A 1 185 ? -2.942 -6.285 0.772 1.00 98.81 185 LEU A CA 1
ATOM 1445 C C . LEU A 1 185 ? -4.395 -6.347 0.294 1.00 98.81 185 LEU A C 1
ATOM 1447 O O . LEU A 1 185 ? -5.291 -5.969 1.047 1.00 98.81 185 LEU A O 1
ATOM 1451 N N . SER A 1 186 ? -4.625 -6.839 -0.924 1.00 98.62 186 SER A N 1
ATOM 1452 C CA . SER A 1 186 ? -5.967 -7.011 -1.484 1.00 98.62 186 SER A CA 1
ATOM 1453 C C . SER A 1 186 ? -6.839 -7.892 -0.586 1.00 98.62 186 SER A C 1
ATOM 1455 O O . SER A 1 186 ? -7.938 -7.484 -0.203 1.00 98.62 186 SER A O 1
ATOM 1457 N N . ASP A 1 187 ? -6.321 -9.046 -0.163 1.00 98.75 187 ASP A N 1
ATOM 1458 C CA . ASP A 1 187 ? -7.011 -9.969 0.741 1.00 98.75 187 ASP A CA 1
ATOM 1459 C C . ASP A 1 187 ? -7.338 -9.309 2.085 1.00 98.75 187 ASP A C 1
ATOM 1461 O O . ASP A 1 187 ? -8.497 -9.299 2.505 1.00 98.75 187 ASP A O 1
ATOM 1465 N N . ALA A 1 188 ? -6.355 -8.664 2.723 1.00 98.75 188 ALA A N 1
ATOM 1466 C CA . ALA A 1 188 ? -6.567 -7.985 4.001 1.00 98.75 188 ALA A CA 1
ATOM 1467 C C . ALA A 1 188 ? -7.619 -6.863 3.899 1.00 98.75 188 ALA A C 1
ATOM 1469 O O . ALA A 1 188 ? -8.453 -6.695 4.794 1.00 98.75 188 ALA A O 1
ATOM 1470 N N . CYS A 1 189 ? -7.605 -6.090 2.809 1.00 98.44 189 CYS A N 1
ATOM 1471 C CA . CYS A 1 189 ? -8.593 -5.042 2.563 1.00 98.44 189 CYS A CA 1
ATOM 1472 C C . CYS A 1 189 ? -9.993 -5.619 2.319 1.00 98.44 189 CYS A C 1
ATOM 1474 O O . CYS A 1 189 ? -10.975 -5.052 2.805 1.00 98.44 189 CYS A O 1
ATOM 1476 N N . ASN A 1 190 ? -10.104 -6.738 1.599 1.00 98.50 190 ASN A N 1
ATOM 1477 C CA . ASN A 1 190 ? -11.377 -7.422 1.374 1.00 98.50 190 ASN A CA 1
ATOM 1478 C C . ASN A 1 190 ? -11.976 -7.946 2.685 1.00 98.50 190 ASN A C 1
ATOM 1480 O O . ASN A 1 190 ? -13.171 -7.749 2.927 1.00 98.50 190 ASN A O 1
ATOM 1484 N N . ASP A 1 191 ? -11.151 -8.535 3.551 1.00 98.31 191 ASP A N 1
ATOM 1485 C CA . ASP A 1 191 ? -11.570 -9.007 4.872 1.00 98.31 191 ASP A CA 1
ATOM 1486 C C . ASP A 1 191 ? -12.065 -7.850 5.751 1.00 98.31 191 ASP A C 1
ATOM 1488 O O . ASP A 1 191 ? -13.159 -7.917 6.322 1.00 98.31 191 ASP A O 1
ATOM 1492 N N . LEU A 1 192 ? -11.315 -6.742 5.806 1.00 98.06 192 LEU A N 1
ATOM 1493 C CA . LEU A 1 192 ? -11.730 -5.563 6.567 1.00 98.06 192 LEU A CA 1
ATOM 1494 C C . LEU A 1 192 ? -13.042 -4.986 6.026 1.00 98.06 192 LEU A C 1
ATOM 1496 O O . LEU A 1 192 ? -13.953 -4.689 6.801 1.00 98.06 192 LEU A O 1
ATOM 1500 N N . LYS A 1 193 ? -13.167 -4.860 4.702 1.00 98.00 193 LYS A N 1
ATOM 1501 C CA . LYS A 1 193 ? -14.379 -4.355 4.050 1.00 98.00 193 LYS A CA 1
ATOM 1502 C C . LYS A 1 193 ? -15.600 -5.194 4.400 1.00 98.00 193 LYS A C 1
ATOM 1504 O O . LYS A 1 193 ? -16.647 -4.637 4.727 1.00 98.00 193 LYS A O 1
ATOM 1509 N N . TYR A 1 194 ? -15.465 -6.517 4.351 1.00 97.50 194 TYR A N 1
ATOM 1510 C CA . TYR A 1 194 ? -16.532 -7.433 4.733 1.00 97.50 194 TYR A CA 1
ATOM 1511 C C . TYR A 1 194 ? -16.991 -7.157 6.175 1.00 97.50 194 TYR A C 1
ATOM 1513 O O . TYR A 1 194 ? -18.173 -6.905 6.414 1.00 97.50 194 TYR A O 1
ATOM 1521 N N . LEU A 1 195 ? -16.049 -7.066 7.120 1.00 96.88 195 LEU A N 1
ATOM 1522 C CA . LEU A 1 195 ? -16.343 -6.805 8.534 1.00 96.88 195 LEU A CA 1
ATOM 1523 C C . LEU A 1 195 ? -16.917 -5.404 8.815 1.00 96.88 195 LEU A C 1
ATOM 1525 O O . LEU A 1 195 ? -17.618 -5.224 9.819 1.00 96.88 195 LEU A O 1
ATOM 1529 N N . LEU A 1 196 ? -16.588 -4.404 7.992 1.00 93.75 196 LEU A N 1
ATOM 1530 C CA . LEU A 1 196 ? -17.140 -3.048 8.086 1.00 93.75 196 LEU A CA 1
ATOM 1531 C C . LEU A 1 196 ? -18.565 -2.975 7.522 1.00 93.75 196 LEU A C 1
ATOM 1533 O O . LEU A 1 196 ? -19.409 -2.313 8.123 1.00 93.75 196 LEU A O 1
ATOM 1537 N N . SER A 1 197 ? -18.856 -3.702 6.439 1.00 88.69 197 SER A N 1
ATOM 1538 C CA . SER A 1 197 ? -20.187 -3.723 5.814 1.00 88.69 197 SER A CA 1
ATOM 1539 C C . SER A 1 197 ? -21.284 -4.310 6.713 1.00 88.69 197 SER A C 1
ATOM 1541 O O . SER A 1 197 ? -22.434 -3.890 6.640 1.00 88.69 197 SER A O 1
ATOM 1543 N N . ASP A 1 198 ? -20.927 -5.191 7.653 1.00 76.44 198 ASP A N 1
ATOM 1544 C CA . ASP A 1 198 ? -21.840 -5.718 8.680 1.00 76.44 198 ASP A CA 1
ATOM 1545 C C . ASP A 1 198 ? -22.274 -4.663 9.729 1.00 76.44 198 ASP A C 1
ATOM 1547 O O . ASP A 1 198 ? -23.069 -4.961 10.631 1.00 76.44 198 ASP A O 1
ATOM 1551 N N . LYS A 1 199 ? -21.713 -3.445 9.682 1.00 68.19 199 LYS A N 1
ATOM 1552 C CA . LYS A 1 199 ? -21.956 -2.357 10.646 1.00 68.19 199 LYS A CA 1
ATOM 1553 C C . LYS A 1 199 ? -22.700 -1.150 10.062 1.00 68.19 199 LYS A C 1
ATOM 1555 O O . LYS A 1 199 ? -22.989 -0.235 10.841 1.00 68.19 199 LYS A O 1
ATOM 1560 N N . GLU A 1 200 ? -22.994 -1.148 8.759 1.00 54.72 200 GLU A N 1
ATOM 1561 C CA . GLU A 1 200 ? -23.838 -0.150 8.071 1.00 54.72 200 GLU A CA 1
ATOM 1562 C C . GLU A 1 200 ? -25.340 -0.414 8.283 1.00 54.72 200 GLU A C 1
ATOM 1564 O O . GLU A 1 200 ? -26.083 0.576 8.489 1.00 54.72 200 GLU A O 1
#

Secondary structure (DSSP, 8-state):
--------------HHHHHHHHHHHHHHHHHHHHHHHHHHHHHHHHHHHHHHHHHHHHHHHHHHHHHHHHHHHHHHHHHT---TTTHHHHBTTTTTSPBPPHHHHHHHHHHHSSHHHHHHHHHHHHHHHHHHHHH--S--GGGHHHHHHHHHHHHHHHHHHHHHHS--S-HHHHHHHHHHHHHHHHHHHHHHHHHHHTT-

Radius of gyration: 31.52 Å; chains: 1; bounding box: 86×44×100 Å

Organism: NCBI:txid39482

Foldseek 3Di:
DDDDPDDDPDDDPPVVVVVVVVVVVVVVVVVVVVVVVLVVLQVLLLVLLVLLLVLLVLLLVLLLVLLVLLLVQLVCLVVVPQDLVQLCLQAPPRNPHGGDHSVSSSVSCCPVNCNVVSLVSSVVSLVSLVCSLVVSPDQRPLCPQLSVLSVQLSVLSVQSSCLSVDPDDHSVVSVVSNVVSSVSNVVSSVSSVVSSVVVD